Protein 3D9P (pdb70)

Radius of gyration: 22.49 Å; Cα contacts (8 Å, |Δi|>4): 322; chains: 4; bounding box: 49×44×68 Å

InterPro domains:
  IPR000504 RNA recognition motif domain [PF00076] (479-544)
  IPR000504 RNA recognition motif domain [PS50102] (477-551)
  IPR000504 RNA recognition motif domain [SM00360] (478-547)
  IPR006569 CID domain [PF04818] (6-131)
  IPR006569 CID domain [PS51391] (1-139)
  IPR006569 CID domain [SM00582] (6-136)
  IPR008942 ENTH/VHS [G3DSA:1.25.40.90] (1-138)
  IPR008942 ENTH/VHS [SSF48464] (1-141)
  IPR012677 Nucleotide-binding alpha-beta plait domain superfamily [G3DSA:3.30.70.330] (363-560)
  IPR034370 SCAF8, RNA recognition motif [cd12462] (475-553)
  IPR035979 RNA-binding domain superfamily [SSF54928] (420-549)
  IPR051485 SR-related and CTD-associated factor [PTHR23140] (10-1185)

Secondary structure (DSSP, 8-state):
-HHHHHHHHHHGGGGSPSSPPHHHHHHHHHHHHHTGGGHHHHHHHHHHHHHHS-GGGHHHHHHHHHHHHHHHHHHH-TTT-SHHHHHHTSHHHHHHHHTTS-GGGHHHHHHHHHHHHHTTSS-HHHHHHHHHHHHHH-/-HHHHHHHHHHHGGGGSPSSPBHHHHHHHHHHHHHTGGGHHHHHHHHHHHHHHS-GGGHHHHHHHHHHHHHHHHHHH-TTT-SHHHHHHHTHHHHHHHHTTS-GGGHHHHHHHHHHHHHTTSS-HHHHHHHHHHHHHHHH-/--/-B----

Structure (mmCIF, N/CA/C/O backbone):
data_3D9P
#
_entry.id   3D9P
#
_cell.length_a   57.520
_cell.length_b   57.520
_cell.length_c   106.790
_cell.angle_alpha   90.00
_cell.angle_beta   90.00
_cell.angle_gamma   90.00
#
_symmetry.space_group_name_H-M   'P 43'
#
loop_
_entity.id
_entity.type
_entity.pdbx_description
1 polymer 'RNA-binding protein 16'
2 polymer CTD-PEPTIDE
3 non-polymer 'SULFATE ION'
4 water water
#
loop_
_atom_site.group_PDB
_atom_site.id
_atom_site.type_symbol
_atom_site.label_atom_id
_atom_site.label_alt_id
_atom_site.label_comp_id
_atom_site.label_asym_id
_atom_site.label_entity_id
_atom_site.label_seq_id
_atom_site.pdbx_PDB_ins_code
_atom_site.Cartn_x
_atom_site.Cartn_y
_atom_site.Cartn_z
_atom_site.occupancy
_atom_site.B_iso_or_equiv
_atom_site.auth_seq_id
_atom_site.auth_comp_id
_atom_site.auth_asym_id
_atom_site.auth_atom_id
_atom_site.pdbx_PDB_model_num
ATOM 1 N N . GLU A 1 2 ? 56.037 7.424 -0.155 1.00 47.04 2 GLU A N 1
ATOM 2 C CA . GLU A 1 2 ? 55.278 6.921 -1.343 1.00 47.00 2 GLU A CA 1
ATOM 3 C C . GLU A 1 2 ? 54.043 6.160 -0.869 1.00 46.60 2 GLU A C 1
ATOM 4 O O . GLU A 1 2 ? 52.913 6.639 -1.010 1.00 46.58 2 GLU A O 1
ATOM 10 N N . ALA A 1 3 ? 54.267 4.977 -0.300 1.00 46.19 3 ALA A N 1
ATOM 11 C CA . ALA A 1 3 ? 53.207 4.223 0.368 1.00 45.68 3 ALA A CA 1
ATOM 12 C C . ALA A 1 3 ? 52.711 5.006 1.578 1.00 45.15 3 ALA A C 1
ATOM 13 O O . ALA A 1 3 ? 51.519 4.958 1.915 1.00 45.00 3 ALA A O 1
ATOM 15 N N . VAL A 1 4 ? 53.635 5.731 2.213 1.00 44.39 4 VAL A N 1
ATOM 16 C CA . VAL A 1 4 ? 53.311 6.563 3.365 1.00 43.75 4 VAL A CA 1
ATOM 17 C C . VAL A 1 4 ? 52.683 7.886 2.948 1.00 42.76 4 VAL A C 1
ATOM 18 O O . VAL A 1 4 ? 51.856 8.420 3.679 1.00 42.41 4 VAL A O 1
ATOM 22 N N . LYS A 1 5 ? 53.074 8.407 1.780 1.00 42.00 5 LYS A N 1
ATOM 23 C CA . LYS A 1 5 ? 52.439 9.590 1.200 1.00 40.80 5 LYS A CA 1
ATOM 24 C C . LYS A 1 5 ? 50.944 9.344 1.033 1.00 40.04 5 LYS A C 1
ATOM 25 O O . LYS A 1 5 ? 50.129 10.151 1.467 1.00 39.99 5 LYS A O 1
ATOM 31 N N . THR A 1 6 ? 50.596 8.216 0.414 1.00 39.02 6 THR A N 1
ATOM 32 C CA . THR A 1 6 ? 49.202 7.823 0.228 1.00 38.16 6 THR A CA 1
ATOM 33 C C . THR A 1 6 ? 48.473 7.609 1.563 1.00 37.36 6 THR A C 1
ATOM 34 O O . THR A 1 6 ? 47.326 8.041 1.717 1.00 37.25 6 THR A O 1
ATOM 38 N N . PHE A 1 7 ? 49.141 6.974 2.527 1.00 36.26 7 PHE A N 1
ATOM 39 C CA . PHE A 1 7 ? 48.553 6.782 3.852 1.00 35.16 7 PHE A CA 1
ATOM 40 C C . PHE A 1 7 ? 48.325 8.122 4.546 1.00 35.06 7 PHE A C 1
ATOM 41 O O . PHE A 1 7 ? 47.260 8.343 5.135 1.00 34.39 7 PHE A O 1
ATOM 49 N N . ASN A 1 8 ? 49.327 9.001 4.472 1.00 34.86 8 ASN A N 1
ATOM 50 C CA . ASN A 1 8 ? 49.228 10.332 5.057 1.00 35.02 8 ASN A CA 1
ATOM 51 C C . ASN A 1 8 ? 48.051 11.116 4.495 1.00 34.79 8 ASN A C 1
ATOM 52 O O . ASN A 1 8 ? 47.269 11.670 5.263 1.00 34.88 8 ASN A O 1
ATOM 57 N N . SER A 1 9 ? 47.920 11.141 3.165 1.00 34.79 9 SER A N 1
ATOM 58 C CA A SER A 1 9 ? 46.845 11.880 2.501 0.50 34.70 9 SER A CA 1
ATOM 59 C CA B SER A 1 9 ? 46.846 11.899 2.525 0.50 34.75 9 SER A CA 1
ATOM 60 C C . SER A 1 9 ? 45.476 11.325 2.886 1.00 34.75 9 SER A C 1
ATOM 61 O O . SER A 1 9 ? 44.544 12.076 3.166 1.00 34.26 9 SER A O 1
ATOM 66 N N . GLU A 1 10 ? 45.365 10.000 2.907 1.00 35.05 10 GLU A N 1
ATOM 67 C CA . GLU A 1 10 ? 44.117 9.350 3.296 1.00 35.88 10 GLU A CA 1
ATOM 68 C C . GLU A 1 10 ? 43.752 9.580 4.772 1.00 35.46 10 GLU A C 1
ATOM 69 O O . GLU A 1 10 ? 42.591 9.874 5.080 1.00 35.53 10 GLU A O 1
ATOM 75 N N . LEU A 1 11 ? 44.739 9.487 5.664 1.00 34.72 11 LEU A N 1
ATOM 76 C CA . LEU A 1 11 ? 44.545 9.814 7.084 1.00 34.39 11 LEU A CA 1
ATOM 77 C C . LEU A 1 11 ? 44.112 11.271 7.288 1.00 34.40 11 LEU A C 1
ATOM 78 O O . LEU A 1 11 ? 43.150 11.549 8.012 1.00 34.29 11 LEU A O 1
ATOM 83 N N . TYR A 1 12 ? 44.828 12.206 6.665 1.00 34.33 12 TYR A N 1
ATOM 84 C CA . TYR A 1 12 ? 44.495 13.621 6.821 1.00 34.48 12 TYR A CA 1
ATOM 85 C C . TYR A 1 12 ? 43.221 14.026 6.087 1.00 33.95 12 TYR A C 1
ATOM 86 O O . TYR A 1 12 ? 42.647 15.073 6.380 1.00 33.98 12 TYR A O 1
ATOM 95 N N . SER A 1 13 ? 42.764 13.180 5.165 1.00 33.46 13 SER A N 1
ATOM 96 C CA . SER A 1 13 ? 41.475 13.402 4.499 1.00 33.35 13 SER A CA 1
ATOM 97 C C . SER A 1 13 ? 40.308 13.340 5.494 1.00 33.07 13 SER A C 1
ATOM 98 O O . SER A 1 13 ? 39.203 13.770 5.168 1.00 32.35 13 SER A O 1
ATOM 101 N N . LEU A 1 14 ? 40.565 12.824 6.701 1.00 32.82 14 LEU A N 1
ATOM 102 C CA . LEU A 1 14 ? 39.548 12.790 7.757 1.00 32.88 14 LEU A CA 1
ATOM 103 C C . LEU A 1 14 ? 38.971 14.179 7.987 1.00 33.14 14 LEU A C 1
ATOM 104 O O . LEU A 1 14 ? 37.772 14.319 8.245 1.00 33.16 14 LEU A O 1
ATOM 109 N N . ASN A 1 15 ? 39.829 15.195 7.852 1.00 33.34 15 ASN A N 1
ATOM 110 C CA . ASN A 1 15 ? 39.447 16.617 7.949 1.00 33.74 15 ASN A CA 1
ATOM 111 C C . ASN A 1 15 ? 38.363 17.121 7.000 1.00 33.62 15 ASN A C 1
ATOM 112 O O . ASN A 1 15 ? 37.781 18.179 7.240 1.00 32.79 15 ASN A O 1
ATOM 117 N N . ASP A 1 16 ? 38.115 16.392 5.916 1.00 33.72 16 ASP A N 1
ATOM 118 C CA . ASP A 1 16 ? 37.046 16.752 4.992 1.00 34.20 16 ASP A CA 1
ATOM 119 C C . ASP A 1 16 ? 35.661 16.334 5.508 1.00 33.55 16 ASP A C 1
ATOM 120 O O . ASP A 1 16 ? 34.642 16.685 4.918 1.00 32.76 16 ASP A O 1
ATOM 125 N N . TYR A 1 17 ? 35.638 15.593 6.616 1.00 33.27 17 TYR A N 1
ATOM 126 C CA . TYR A 1 17 ? 34.425 14.908 7.078 1.00 33.11 17 TYR A CA 1
ATOM 127 C C . TYR A 1 17 ? 33.993 15.261 8.496 1.00 32.76 17 TYR A C 1
ATOM 128 O O . TYR A 1 17 ? 34.826 15.503 9.360 1.00 32.44 17 TYR A O 1
ATOM 137 N N . LYS A 1 18 ? 32.680 15.288 8.718 1.00 32.36 18 LYS A N 1
ATOM 138 C CA . LYS A 1 18 ? 32.137 15.433 10.063 1.00 32.20 18 LYS A CA 1
ATOM 139 C C . LYS A 1 18 ? 31.931 14.037 10.641 1.00 31.86 18 LYS A C 1
ATOM 140 O O . LYS A 1 18 ? 31.230 13.223 10.049 1.00 30.97 18 LYS A O 1
ATOM 146 N N . PRO A 1 19 ? 32.554 13.747 11.803 1.00 32.05 19 PRO A N 1
ATOM 147 C CA . PRO A 1 19 ? 32.384 12.410 12.380 1.00 32.23 19 PRO A CA 1
ATOM 148 C C . PRO A 1 19 ? 30.917 12.156 12.799 1.00 32.50 19 PRO A C 1
ATOM 149 O O . PRO A 1 19 ? 30.186 13.109 13.034 1.00 31.35 19 PRO A O 1
ATOM 153 N N . PRO A 1 20 ? 30.498 10.879 12.903 1.00 32.77 20 PRO A N 1
ATOM 154 C CA . PRO A 1 20 ? 31.288 9.653 12.782 1.00 33.07 20 PRO A CA 1
ATOM 155 C C . PRO A 1 20 ? 31.750 9.327 11.359 1.00 33.08 20 PRO A C 1
ATOM 156 O O . PRO A 1 20 ? 31.017 9.536 10.385 1.00 32.99 20 PRO A O 1
ATOM 160 N N . ILE A 1 21 ? 32.965 8.796 11.274 1.00 33.40 21 ILE A N 1
ATOM 161 C CA . ILE A 1 21 ? 33.610 8.478 10.008 1.00 33.24 21 ILE A CA 1
ATOM 162 C C . ILE A 1 21 ? 33.031 7.215 9.381 1.00 33.37 21 ILE A C 1
ATOM 163 O O . ILE A 1 21 ? 32.709 6.249 10.067 1.00 33.21 21 ILE A O 1
ATOM 168 N N . SER A 1 22 ? 32.877 7.273 8.062 1.00 33.66 22 SER A N 1
ATOM 169 C CA . SER A 1 22 ? 32.454 6.160 7.228 1.00 33.76 22 SER A CA 1
ATOM 170 C C . SER A 1 22 ? 33.309 4.904 7.436 1.00 33.74 22 SER A C 1
ATOM 171 O O . SER A 1 22 ? 34.521 4.981 7.590 1.00 32.99 22 SER A O 1
ATOM 174 N N . LYS A 1 23 ? 32.649 3.752 7.426 1.00 34.15 23 LYS A N 1
ATOM 175 C CA . LYS A 1 23 ? 33.327 2.463 7.487 1.00 34.43 23 LYS A CA 1
ATOM 176 C C . LYS A 1 23 ? 34.275 2.315 6.285 1.00 33.77 23 LYS A C 1
ATOM 177 O O . LYS A 1 23 ? 35.411 1.893 6.436 1.00 33.38 23 LYS A O 1
ATOM 183 N N . ALA A 1 24 ? 33.804 2.684 5.095 1.00 32.99 24 ALA A N 1
ATOM 184 C CA . ALA A 1 24 ? 34.633 2.596 3.890 1.00 32.63 24 ALA A CA 1
ATOM 185 C C . ALA A 1 24 ? 35.895 3.456 3.975 1.00 32.20 24 ALA A C 1
ATOM 186 O O . ALA A 1 24 ? 36.965 3.027 3.537 1.00 31.93 24 ALA A O 1
ATOM 188 N N . LYS A 1 25 ? 35.775 4.655 4.548 1.00 31.51 25 LYS A N 1
ATOM 189 C CA . LYS A 1 25 ? 36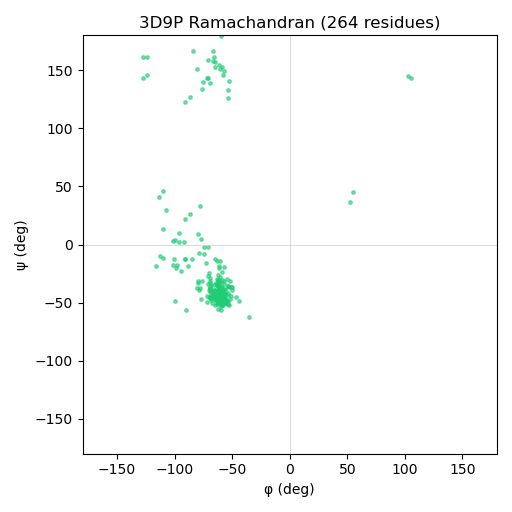.932 5.534 4.724 1.00 31.53 25 LYS A CA 1
ATOM 190 C C . LYS A 1 25 ? 37.930 4.932 5.724 1.00 31.94 25 LYS A C 1
ATOM 191 O O . LYS A 1 25 ? 39.146 4.964 5.494 1.00 31.43 25 LYS A O 1
ATOM 197 N N . MET A 1 26 ? 37.417 4.409 6.839 1.00 32.15 26 MET A N 1
ATOM 198 C CA . MET A 1 26 ? 38.262 3.709 7.808 1.00 32.83 26 MET A CA 1
ATOM 199 C C . MET A 1 26 ? 38.954 2.484 7.191 1.00 33.04 26 MET A C 1
ATOM 200 O O . MET A 1 26 ? 40.115 2.208 7.495 1.00 33.54 26 MET A O 1
ATOM 205 N N . THR A 1 27 ? 38.235 1.749 6.343 1.00 32.81 27 THR A N 1
ATOM 206 C CA . THR A 1 27 ? 38.805 0.605 5.601 1.00 33.20 27 THR A CA 1
ATOM 207 C C . THR A 1 27 ? 39.936 1.057 4.659 1.00 33.15 27 THR A C 1
ATOM 208 O O . THR A 1 27 ? 41.023 0.467 4.656 1.00 32.76 27 THR A O 1
ATOM 212 N N . GLN A 1 28 ? 39.678 2.111 3.880 1.00 33.40 28 GLN A N 1
ATOM 213 C CA . GLN A 1 28 ? 40.693 2.712 3.000 1.00 34.01 28 GLN A CA 1
ATOM 214 C C . GLN A 1 28 ? 41.991 3.056 3.756 1.00 33.59 28 GLN A C 1
ATOM 215 O O . GLN A 1 28 ? 43.090 2.675 3.334 1.00 33.51 28 GLN A O 1
ATOM 221 N N . ILE A 1 29 ? 41.856 3.784 4.863 1.00 33.08 29 ILE A N 1
ATOM 222 C CA . ILE A 1 29 ? 43.002 4.161 5.697 1.00 32.64 29 ILE A CA 1
ATOM 223 C C . ILE A 1 29 ? 43.750 2.918 6.204 1.00 32.29 29 ILE A C 1
ATOM 224 O O . ILE A 1 29 ? 44.966 2.842 6.114 1.00 32.00 29 ILE A O 1
ATOM 229 N N . THR A 1 30 ? 43.007 1.957 6.742 1.00 31.93 30 THR A N 1
ATOM 230 C CA . THR A 1 30 ? 43.582 0.703 7.247 1.00 32.44 30 THR A CA 1
ATOM 231 C C . THR A 1 30 ? 44.365 -0.061 6.173 1.00 31.93 30 THR A C 1
ATOM 232 O O . THR A 1 30 ? 45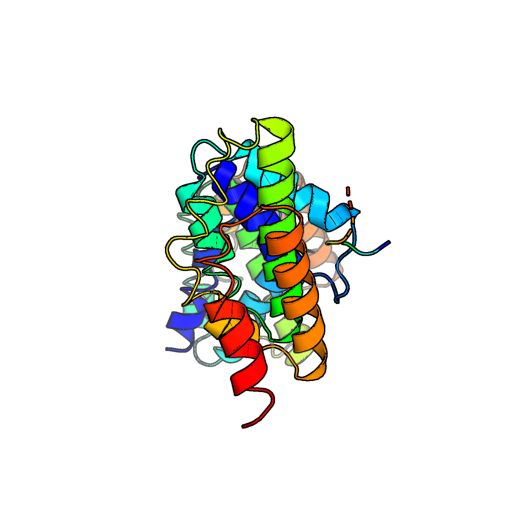.501 -0.474 6.407 1.00 31.17 30 THR A O 1
ATOM 236 N N . LYS A 1 31 ? 43.760 -0.228 4.998 1.00 32.38 31 LYS A N 1
ATOM 237 C CA . LYS A 1 31 ? 44.411 -0.960 3.909 1.00 32.67 31 LYS A CA 1
ATOM 238 C C . LYS A 1 31 ? 45.696 -0.274 3.444 1.00 32.55 31 LYS A C 1
ATOM 239 O O . LYS A 1 31 ? 46.671 -0.954 3.117 1.00 32.67 31 LYS A O 1
ATOM 245 N N . ALA A 1 32 ? 45.708 1.061 3.452 1.00 31.78 32 ALA A N 1
ATOM 246 C CA . ALA A 1 32 ? 46.923 1.828 3.136 1.00 31.77 32 ALA A CA 1
ATOM 247 C C . ALA A 1 32 ? 48.002 1.691 4.220 1.00 31.84 32 ALA A C 1
ATOM 248 O O . ALA A 1 32 ? 49.185 1.717 3.923 1.00 31.33 32 ALA A O 1
ATOM 250 N N . ALA A 1 33 ? 47.598 1.557 5.478 1.00 31.55 33 ALA A N 1
ATOM 251 C CA . ALA A 1 33 ? 48.580 1.338 6.539 1.00 31.90 33 ALA A CA 1
ATOM 252 C C . ALA A 1 33 ? 49.220 -0.051 6.389 1.00 32.15 33 ALA A C 1
ATOM 253 O O . ALA A 1 33 ? 50.441 -0.206 6.470 1.00 31.64 33 ALA A O 1
ATOM 255 N N . ILE A 1 34 ? 48.375 -1.049 6.153 1.00 32.27 34 ILE A N 1
ATOM 256 C CA . ILE A 1 34 ? 48.822 -2.431 6.021 1.00 32.76 34 ILE A CA 1
ATOM 257 C C . ILE A 1 34 ? 49.621 -2.684 4.757 1.00 33.15 34 ILE A C 1
ATOM 258 O O . ILE A 1 34 ? 50.597 -3.420 4.798 1.00 33.98 34 ILE A O 1
ATOM 263 N N . LYS A 1 35 ? 49.227 -2.057 3.649 1.00 33.55 35 LYS A N 1
ATOM 264 C CA . LYS A 1 35 ? 50.035 -2.059 2.426 1.00 33.97 35 LYS A CA 1
ATOM 265 C C . LYS A 1 35 ? 51.447 -1.504 2.689 1.00 33.73 35 LYS A C 1
ATOM 266 O O . LYS A 1 35 ? 52.425 -2.006 2.134 1.00 33.36 35 LYS A O 1
ATOM 272 N N . ALA A 1 36 ? 51.523 -0.472 3.533 1.00 33.49 36 ALA A N 1
ATOM 273 C CA . ALA A 1 36 ? 52.777 0.188 3.944 1.00 33.75 36 ALA A CA 1
ATOM 274 C C . ALA A 1 36 ? 53.487 -0.462 5.160 1.00 34.02 36 ALA A C 1
ATOM 275 O O . ALA A 1 36 ? 54.232 0.208 5.890 1.00 33.67 36 ALA A O 1
ATOM 277 N N . ILE A 1 37 ? 53.267 -1.756 5.373 1.00 34.04 37 ILE A N 1
ATOM 278 C CA . ILE A 1 37 ? 53.830 -2.449 6.538 1.00 34.31 37 ILE A CA 1
ATOM 279 C C . ILE A 1 37 ? 55.373 -2.395 6.632 1.00 33.93 37 ILE A C 1
ATOM 280 O O . ILE A 1 37 ? 55.933 -2.518 7.716 1.00 33.40 37 ILE A O 1
ATOM 285 N N . LYS A 1 38 ? 56.036 -2.186 5.498 1.00 34.02 38 LYS A N 1
ATOM 286 C CA . LYS A 1 38 ? 57.482 -1.974 5.454 1.00 34.19 38 LYS A CA 1
ATOM 287 C C . LYS A 1 38 ? 57.873 -0.708 6.225 1.00 33.71 38 LYS A C 1
ATOM 288 O O . LYS A 1 38 ? 58.941 -0.637 6.836 1.00 33.73 38 LYS A O 1
ATOM 294 N N . PHE A 1 39 ? 57.000 0.288 6.185 1.00 33.26 39 PHE A N 1
ATOM 295 C CA . PHE A 1 39 ? 57.249 1.554 6.853 1.00 33.10 39 PHE A CA 1
ATOM 296 C C . PHE A 1 39 ? 56.310 1.716 8.053 1.00 32.67 39 PHE A C 1
ATOM 297 O O . PHE A 1 39 ? 55.702 2.780 8.232 1.00 32.29 39 PHE A O 1
ATOM 305 N N . TYR A 1 40 ? 56.178 0.666 8.862 1.00 31.86 40 TYR A N 1
ATOM 306 C CA . TYR A 1 40 ? 55.211 0.680 9.975 1.00 32.39 40 TYR A CA 1
ATOM 307 C C . TYR A 1 40 ? 55.520 1.747 11.021 1.00 32.38 40 TYR A C 1
ATOM 308 O O . TYR A 1 40 ? 54.606 2.331 11.594 1.00 32.75 40 TYR A O 1
ATOM 317 N N . LYS A 1 41 ? 56.809 1.993 11.259 1.00 33.02 41 LYS A N 1
ATOM 318 C CA . LYS A 1 41 ? 57.254 3.038 12.182 1.00 33.01 41 LYS A CA 1
ATOM 319 C C . LYS A 1 41 ? 56.757 4.417 11.723 1.00 33.69 41 LYS A C 1
ATOM 320 O O . LYS A 1 41 ? 56.292 5.222 12.542 1.00 33.81 41 LYS A O 1
ATOM 326 N N . HIS A 1 42 ? 56.829 4.665 10.412 1.00 33.40 42 HIS A N 1
ATOM 327 C CA . HIS A 1 42 ? 56.320 5.906 9.821 1.00 33.54 42 HIS A CA 1
ATOM 328 C C . HIS A 1 42 ? 54.796 6.010 9.920 1.00 32.90 42 HIS A C 1
ATOM 329 O O . HIS A 1 42 ? 54.262 7.080 10.227 1.00 32.42 42 HIS A O 1
ATOM 336 N N . VAL A 1 43 ? 54.112 4.896 9.652 1.00 32.57 43 VAL A N 1
ATOM 337 C CA . VAL A 1 43 ? 52.654 4.806 9.784 1.00 32.41 43 VAL A CA 1
ATOM 338 C C . VAL A 1 43 ? 52.233 5.152 11.216 1.00 32.35 43 VAL A C 1
ATOM 339 O O . VAL A 1 43 ? 51.361 5.998 11.414 1.00 31.86 43 VAL A O 1
ATOM 343 N N . VAL A 1 44 ? 52.870 4.513 12.207 1.00 32.53 44 VAL A N 1
ATOM 344 C CA . VAL A 1 44 ? 52.567 4.798 13.610 1.00 32.28 44 VAL A CA 1
ATOM 345 C C . VAL A 1 44 ? 52.804 6.276 13.942 1.00 32.60 44 VAL A C 1
ATOM 346 O O . VAL A 1 44 ? 51.941 6.920 14.537 1.00 31.86 44 VAL A O 1
ATOM 350 N N . GLN A 1 45 ? 53.953 6.805 13.518 1.00 33.27 45 GLN A N 1
ATOM 351 C CA . GLN A 1 45 ? 54.342 8.200 13.769 1.00 34.63 45 GLN A CA 1
ATOM 352 C C . GLN A 1 45 ? 53.332 9.214 13.211 1.00 34.26 45 GLN A C 1
ATOM 353 O O . GLN A 1 45 ? 52.995 10.193 13.882 1.00 34.61 45 GLN A O 1
ATOM 359 N N . SER A 1 46 ? 52.850 8.957 11.994 1.00 34.10 46 SER A N 1
ATOM 360 C CA A SER A 1 46 ? 51.848 9.796 11.339 0.50 33.85 46 SER A CA 1
ATOM 361 C CA B SER A 1 46 ? 51.851 9.808 11.350 0.50 33.75 46 SER A CA 1
ATOM 362 C C . SER A 1 46 ? 50.503 9.802 12.083 1.00 33.75 46 SER A C 1
ATOM 363 O O . SER A 1 46 ? 49.855 10.842 12.204 1.00 33.50 46 SER A O 1
ATOM 368 N N . VAL A 1 47 ? 50.083 8.635 12.567 1.00 33.47 47 VAL A N 1
ATOM 369 C CA . VAL A 1 47 ? 48.827 8.518 13.321 1.00 33.59 47 VAL A CA 1
ATOM 370 C C . VAL A 1 47 ? 48.938 9.286 14.637 1.00 33.59 47 VAL A C 1
ATOM 371 O O . VAL A 1 47 ? 48.028 10.010 15.009 1.00 33.50 47 VAL A O 1
ATOM 375 N N . GLU A 1 48 ? 50.061 9.106 15.334 1.00 33.55 48 GLU A N 1
ATOM 376 C CA . GLU A 1 48 ? 50.313 9.791 16.596 1.00 33.68 48 GLU A CA 1
ATOM 377 C C . GLU A 1 48 ? 50.365 11.314 16.422 1.00 33.38 48 GLU A C 1
ATOM 378 O O . GLU A 1 48 ? 49.839 12.049 17.244 1.00 32.50 48 GLU A O 1
ATOM 384 N N . LYS A 1 49 ? 50.977 11.781 15.335 1.00 33.66 49 LYS A N 1
ATOM 385 C CA . LYS A 1 49 ? 51.033 13.209 15.080 1.00 33.92 49 LYS A CA 1
ATOM 386 C C . LYS A 1 49 ? 49.661 13.778 14.734 1.00 33.52 49 LYS A C 1
ATOM 387 O O . LYS A 1 49 ? 49.332 14.889 15.150 1.00 33.33 49 LYS A O 1
ATOM 393 N N . PHE A 1 50 ? 48.855 13.003 14.007 1.00 33.24 50 PHE A N 1
ATOM 394 C CA . PHE A 1 50 ? 47.491 13.424 13.696 1.00 33.18 50 PHE A CA 1
ATOM 395 C C . PHE A 1 50 ? 46.677 13.586 14.986 1.00 32.84 50 PHE A C 1
ATOM 396 O O . PHE A 1 50 ? 46.019 14.608 15.185 1.00 32.31 50 PHE A O 1
ATOM 404 N N . ILE A 1 51 ? 46.751 12.588 15.867 1.00 32.45 51 ILE A N 1
ATOM 405 C CA . ILE A 1 51 ? 46.048 12.636 17.155 1.00 31.95 51 ILE A CA 1
ATOM 406 C C . ILE A 1 51 ? 46.524 13.796 18.025 1.00 32.30 51 ILE A C 1
ATOM 407 O O . ILE A 1 51 ? 45.714 14.440 18.704 1.00 32.69 51 ILE A O 1
ATOM 412 N N . GLN A 1 52 ? 47.828 14.076 17.989 1.00 32.04 52 GLN A N 1
ATOM 413 C CA A GLN A 1 52 ? 48.416 15.178 18.752 0.50 32.16 52 GLN A CA 1
ATOM 414 C CA B GLN A 1 52 ? 48.384 15.172 18.772 0.50 32.40 52 GLN A CA 1
ATOM 415 C C . GLN A 1 52 ? 47.878 16.542 18.286 1.00 32.44 52 GLN A C 1
ATOM 416 O O . GLN A 1 52 ? 47.509 17.388 19.100 1.00 32.22 52 GLN A O 1
ATOM 427 N N . LYS A 1 53 ? 47.829 16.744 16.968 1.00 32.60 53 LYS A N 1
ATOM 428 C CA . LYS A 1 53 ? 47.520 18.062 16.384 1.00 33.21 53 LYS A CA 1
ATOM 429 C C . LYS A 1 53 ? 46.082 18.312 15.877 1.00 33.56 53 LYS A C 1
ATOM 430 O O . LYS A 1 53 ? 45.726 19.458 15.584 1.00 33.54 53 LYS A O 1
ATOM 436 N N . CYS A 1 54 ? 45.270 17.265 15.750 1.00 33.68 54 CYS A N 1
ATOM 437 C CA . CYS A 1 54 ? 43.920 17.402 15.173 1.00 34.24 54 CYS A CA 1
ATOM 438 C C . CYS A 1 54 ? 42.965 18.150 16.102 1.00 34.57 54 CYS A C 1
ATOM 439 O O . CYS A 1 54 ? 43.203 18.219 17.310 1.00 34.82 54 CYS A O 1
ATOM 442 N N . LYS A 1 55 ? 41.896 18.711 15.527 1.00 34.71 55 LYS A N 1
ATOM 443 C CA . LYS A 1 55 ? 40.804 19.317 16.307 1.00 35.17 55 LYS A CA 1
ATOM 444 C C . LYS A 1 55 ? 40.137 18.256 17.195 1.00 34.83 55 LYS A C 1
ATOM 445 O O . LYS A 1 55 ? 40.204 17.074 16.877 1.00 35.19 55 LYS A O 1
ATOM 451 N N . PRO A 1 56 ? 39.517 18.667 18.319 1.00 34.83 56 PRO A N 1
ATOM 452 C CA . PRO A 1 56 ? 38.905 17.716 19.260 1.00 34.86 56 PRO A CA 1
ATOM 453 C C . PRO A 1 56 ? 37.953 16.678 18.654 1.00 34.83 56 PRO A C 1
ATOM 454 O O . PRO A 1 56 ? 37.944 15.528 19.108 1.00 35.10 56 PRO A O 1
ATOM 458 N N . GLU A 1 57 ? 37.171 17.061 17.643 1.00 34.43 57 GLU A N 1
ATOM 459 C CA . GLU A 1 57 ? 36.229 16.133 17.006 1.00 34.52 57 GLU A CA 1
ATOM 460 C C . GLU A 1 57 ? 36.875 14.903 16.329 1.00 33.62 57 GLU A C 1
ATOM 461 O O . GLU A 1 57 ? 36.193 13.911 16.069 1.00 33.41 57 GLU A O 1
ATOM 467 N N . TYR A 1 58 ? 38.173 14.975 16.039 1.00 32.98 58 TYR A N 1
ATOM 468 C CA . TYR A 1 58 ? 38.853 13.883 15.335 1.00 32.51 58 TYR A CA 1
ATOM 469 C C . TYR A 1 58 ? 39.677 12.987 16.255 1.00 32.25 58 TYR A C 1
ATOM 470 O O . TYR A 1 58 ? 40.362 12.082 15.782 1.00 31.88 58 TYR A O 1
ATOM 479 N N . LYS A 1 59 ? 39.628 13.255 17.561 1.00 32.27 59 LYS A N 1
ATOM 480 C CA . LYS A 1 59 ? 40.345 12.432 18.540 1.00 32.00 59 LYS A CA 1
ATOM 481 C C . LYS A 1 59 ? 39.847 11.002 18.463 1.00 31.99 59 LYS A C 1
ATOM 482 O O . LYS A 1 59 ? 40.635 10.095 18.223 1.00 32.09 59 LYS A O 1
ATOM 488 N N . VAL A 1 60 ? 38.537 10.804 18.630 1.00 32.59 60 VAL A N 1
ATOM 489 C CA . VAL A 1 60 ? 37.952 9.459 18.526 1.00 32.97 60 VAL A CA 1
ATOM 490 C C . VAL A 1 60 ? 38.181 8.764 17.151 1.00 32.57 60 VAL A C 1
ATOM 491 O O . VAL A 1 60 ? 38.597 7.608 17.133 1.00 32.92 60 VAL A O 1
ATOM 495 N N . PRO A 1 61 ? 37.905 9.453 16.012 1.00 32.14 61 PRO A N 1
ATOM 496 C CA . PRO A 1 61 ? 38.370 8.990 14.692 1.00 31.82 61 PRO A CA 1
ATOM 497 C C . PRO A 1 61 ? 39.830 8.511 14.652 1.00 31.78 61 PRO A C 1
ATOM 498 O O . PRO A 1 61 ? 40.110 7.419 14.139 1.00 30.93 61 PRO A O 1
ATOM 502 N N . GLY A 1 62 ? 40.744 9.313 15.201 1.00 31.35 62 GLY A N 1
ATOM 503 C CA . GLY A 1 62 ? 42.149 8.905 15.320 1.00 31.83 62 GLY A CA 1
ATOM 504 C C . GLY A 1 62 ? 42.334 7.599 16.081 1.00 31.92 62 GLY A C 1
ATOM 505 O O . GLY A 1 62 ? 43.131 6.752 15.678 1.00 31.43 62 GLY A O 1
ATOM 506 N N . LEU A 1 63 ? 41.603 7.440 17.186 1.00 32.31 63 LEU A N 1
ATOM 507 C CA . LEU A 1 63 ? 41.648 6.202 17.953 1.00 32.68 63 LEU A CA 1
ATOM 508 C C . LEU A 1 63 ? 41.088 5.009 17.160 1.00 32.90 63 LEU A C 1
ATOM 509 O O . LEU A 1 63 ? 41.631 3.902 17.222 1.00 32.96 63 LEU A O 1
ATOM 514 N N . TYR A 1 64 ? 39.991 5.236 16.448 1.00 32.64 64 TYR A N 1
ATOM 515 C CA . TYR A 1 64 ? 39.428 4.212 15.589 1.00 33.40 64 TYR A CA 1
ATOM 516 C C . TYR A 1 64 ? 40.395 3.803 14.501 1.00 32.95 64 TYR A C 1
ATOM 517 O O . TYR A 1 64 ? 40.359 2.665 14.064 1.00 33.36 64 TYR A O 1
ATOM 526 N N . VAL A 1 65 ? 41.252 4.724 14.061 1.00 32.59 65 VAL A N 1
ATOM 527 C CA . VAL A 1 65 ? 42.297 4.358 13.095 1.00 32.12 65 VAL A CA 1
ATOM 528 C C . VAL A 1 65 ? 43.282 3.358 13.723 1.00 31.92 65 VAL A C 1
ATOM 529 O O . VAL A 1 65 ? 43.625 2.356 13.097 1.00 31.36 65 VAL A O 1
ATOM 533 N N . ILE A 1 66 ? 43.726 3.628 14.950 1.00 31.62 66 ILE A N 1
ATOM 534 C CA . ILE A 1 66 ? 44.645 2.715 15.661 1.00 31.84 66 ILE A CA 1
ATOM 535 C C . ILE A 1 66 ? 43.968 1.356 15.825 1.00 32.76 66 ILE A C 1
ATOM 536 O O . ILE A 1 66 ? 44.547 0.313 15.490 1.00 32.56 66 ILE A O 1
ATOM 541 N N . ASP A 1 67 ? 42.744 1.389 16.349 1.00 32.91 67 ASP A N 1
ATOM 542 C CA . ASP A 1 67 ? 41.938 0.184 16.535 1.00 33.81 67 ASP A CA 1
ATOM 543 C C . ASP A 1 67 ? 41.789 -0.615 15.247 1.00 33.98 67 ASP A C 1
ATOM 544 O O . ASP A 1 67 ? 42.021 -1.834 15.250 1.00 33.57 67 ASP A O 1
ATOM 549 N N . SER A 1 68 ? 41.377 0.050 14.163 1.00 33.79 68 SER A N 1
ATOM 550 C CA A SER A 1 68 ? 41.175 -0.650 12.903 0.50 33.56 68 SER A CA 1
ATOM 551 C CA B SER A 1 68 ? 41.187 -0.623 12.873 0.50 34.05 68 SER A CA 1
ATOM 552 C C . SER A 1 68 ? 42.465 -1.291 12.393 1.00 34.02 68 SER A C 1
ATOM 553 O O . SER A 1 68 ? 42.438 -2.417 11.886 1.00 33.97 68 SER A O 1
ATOM 558 N N . ILE A 1 69 ? 43.579 -0.571 12.536 1.00 34.06 69 ILE A N 1
ATOM 559 C CA . ILE A 1 69 ? 44.874 -1.021 12.046 1.00 34.56 69 ILE A CA 1
ATOM 560 C C . ILE A 1 69 ? 45.356 -2.231 12.839 1.00 35.06 69 ILE A C 1
ATOM 561 O O . ILE A 1 69 ? 45.728 -3.248 12.254 1.00 34.03 69 ILE A O 1
ATOM 566 N N . VAL A 1 70 ? 45.329 -2.129 14.170 1.00 35.98 70 VAL A N 1
ATOM 567 C CA . VAL A 1 70 ? 45.815 -3.228 14.991 1.00 36.76 70 VAL A CA 1
ATOM 568 C C . VAL A 1 70 ? 44.963 -4.499 14.835 1.00 37.08 70 VAL A C 1
ATOM 569 O O . VAL A 1 70 ? 45.512 -5.592 14.786 1.00 37.46 70 VAL A O 1
ATOM 573 N N . ARG A 1 71 ? 43.638 -4.359 14.736 1.00 37.61 71 ARG A N 1
ATOM 574 C CA . ARG A 1 71 ? 42.760 -5.530 14.563 1.00 37.77 71 ARG A CA 1
ATOM 575 C C . ARG A 1 71 ? 42.971 -6.225 13.219 1.00 36.57 71 ARG A C 1
ATOM 576 O O . ARG A 1 71 ? 42.990 -7.462 13.140 1.00 36.24 71 ARG A O 1
ATOM 584 N N . GLN A 1 72 ? 43.082 -5.427 12.155 1.00 35.15 72 GLN A N 1
ATOM 585 C CA . GLN A 1 72 ? 43.320 -5.966 10.832 1.00 33.55 72 GLN A CA 1
ATOM 586 C C . GLN A 1 72 ? 44.691 -6.647 10.791 1.00 32.77 72 GLN A C 1
ATOM 587 O O . GLN A 1 72 ? 44.826 -7.753 10.271 1.00 31.69 72 GLN A O 1
ATOM 593 N N . SER A 1 73 ? 45.691 -5.998 11.386 1.00 32.23 73 SER A N 1
ATOM 594 C CA . SER A 1 73 ? 47.054 -6.533 11.393 1.00 32.32 73 SER A CA 1
ATOM 595 C C . SER A 1 73 ? 47.178 -7.852 12.164 1.00 32.10 73 SER A C 1
ATOM 596 O O . SER A 1 73 ? 47.846 -8.785 11.703 1.00 32.16 73 SER A O 1
ATOM 599 N N . ARG A 1 74 ? 46.535 -7.932 13.330 1.00 31.97 74 ARG A N 1
ATOM 600 C CA . ARG A 1 74 ? 46.518 -9.187 14.115 1.00 32.23 74 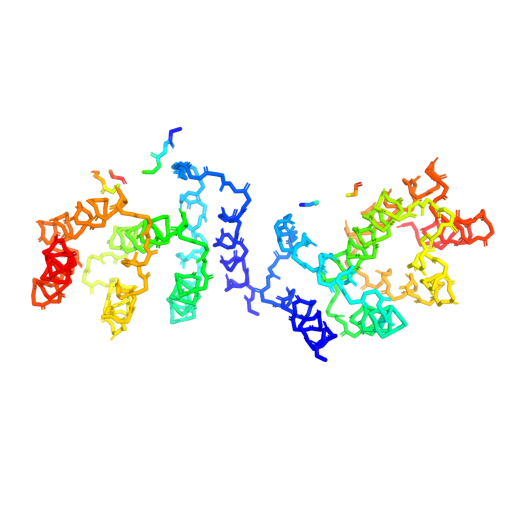ARG A CA 1
ATOM 601 C C . ARG A 1 74 ? 45.725 -10.280 13.386 1.00 31.40 74 ARG A C 1
ATOM 602 O O . ARG A 1 74 ? 46.139 -11.433 13.351 1.00 30.94 74 ARG A O 1
ATOM 610 N N . HIS A 1 75 ? 44.602 -9.906 12.776 1.00 30.92 75 HIS A N 1
ATOM 611 C CA . HIS A 1 75 ? 43.849 -10.862 11.963 1.00 31.02 75 HIS A CA 1
ATOM 612 C C . HIS A 1 75 ? 44.679 -11.391 10.782 1.00 30.08 75 HIS A C 1
ATOM 613 O O . HIS A 1 75 ? 44.713 -12.587 10.542 1.00 30.48 75 HIS A O 1
ATOM 620 N N . GLN A 1 76 ? 45.349 -10.484 10.068 1.00 29.65 76 GLN A N 1
ATOM 621 C CA . GLN A 1 76 ? 46.024 -10.782 8.793 1.00 29.34 76 GLN A CA 1
ATOM 622 C C . GLN A 1 76 ? 47.398 -11.449 8.937 1.00 29.05 76 GLN A C 1
ATOM 623 O O . GLN A 1 76 ? 47.752 -12.310 8.137 1.00 29.27 76 GLN A O 1
ATOM 629 N N . PHE A 1 77 ? 48.159 -11.041 9.951 1.00 28.82 77 PHE A N 1
ATOM 630 C CA . PHE A 1 77 ? 49.542 -11.484 10.132 1.00 28.74 77 PHE A CA 1
ATOM 631 C C . PHE A 1 77 ? 49.745 -12.370 11.367 1.00 29.11 77 PHE A C 1
ATOM 632 O O . PHE A 1 77 ? 50.812 -12.957 11.544 1.00 28.10 77 PHE A O 1
ATOM 640 N N . GLY A 1 78 ? 48.724 -12.462 12.217 1.00 29.86 78 GLY A N 1
ATOM 641 C CA . GLY A 1 78 ? 48.826 -13.247 13.443 1.00 31.75 78 GLY A CA 1
ATOM 642 C C . GLY A 1 78 ? 49.036 -12.332 14.630 1.00 32.79 78 GLY A C 1
ATOM 643 O O . GLY A 1 78 ? 49.698 -11.296 14.518 1.00 32.82 78 GLY A O 1
ATOM 644 N N . GLN A 1 79 ? 48.462 -12.709 15.768 1.00 33.83 79 GLN A N 1
ATOM 645 C CA . GLN A 1 79 ? 48.444 -11.843 16.950 1.00 35.43 79 GLN A CA 1
ATOM 646 C C . GLN A 1 79 ? 49.859 -11.544 17.450 1.00 35.16 79 GLN A C 1
ATOM 647 O O . GLN A 1 79 ? 50.163 -10.416 17.842 1.00 34.88 79 GLN A O 1
ATOM 653 N N . GLU A 1 80 ? 50.713 -12.566 17.404 1.00 35.24 80 GLU A N 1
ATOM 654 C CA . GLU A 1 80 ? 52.092 -12.485 17.888 1.00 35.63 80 GLU A CA 1
ATOM 655 C C . GLU A 1 80 ? 53.091 -11.929 16.868 1.00 35.08 80 GLU A C 1
ATOM 656 O O . GLU A 1 80 ? 54.226 -11.587 17.219 1.00 34.90 80 GLU A O 1
ATOM 662 N N . LYS A 1 81 ? 52.661 -11.838 15.611 1.00 34.51 81 LYS A N 1
ATOM 663 C CA . LYS A 1 81 ? 53.515 -11.354 14.528 1.00 33.50 81 LYS A CA 1
ATOM 664 C C . LYS A 1 81 ? 53.210 -9.925 14.174 1.00 33.12 81 LYS A C 1
ATOM 665 O O . LYS A 1 81 ? 54.014 -9.259 13.525 1.00 32.35 81 LYS A O 1
ATOM 671 N N . ASP A 1 82 ? 52.036 -9.457 14.592 1.00 33.05 82 ASP A N 1
ATOM 672 C CA . ASP A 1 82 ? 51.640 -8.077 14.355 1.00 33.45 82 ASP A CA 1
ATOM 673 C C . ASP A 1 82 ? 52.731 -7.134 14.873 1.00 33.04 82 ASP A C 1
ATOM 674 O O . ASP A 1 82 ? 53.255 -7.314 15.984 1.00 32.49 82 ASP A O 1
ATOM 679 N N . VAL A 1 83 ? 53.080 -6.168 14.029 1.00 32.56 83 VAL A N 1
ATOM 680 C CA . VAL A 1 83 ? 54.078 -5.146 14.335 1.00 32.30 83 VAL A CA 1
ATOM 681 C C . VAL A 1 83 ? 53.440 -3.858 14.883 1.00 32.14 83 VAL A C 1
ATOM 682 O O . VAL A 1 83 ? 54.086 -3.070 15.588 1.00 31.39 83 VAL A O 1
ATOM 686 N N . PHE A 1 84 ? 52.165 -3.658 14.566 1.00 31.64 84 PHE A N 1
ATOM 687 C CA . PHE A 1 84 ? 51.507 -2.401 14.866 1.00 32.09 84 PHE A CA 1
ATOM 688 C C . PHE A 1 84 ? 51.204 -2.138 16.347 1.00 32.05 84 PHE A C 1
ATOM 689 O O . PHE A 1 84 ? 51.552 -1.082 16.840 1.00 32.98 84 PHE A O 1
ATOM 697 N N . ALA A 1 85 ? 50.604 -3.092 17.055 1.00 32.01 85 ALA A N 1
ATOM 698 C CA . ALA A 1 85 ? 50.316 -2.910 18.492 1.00 32.21 85 ALA A CA 1
ATOM 699 C C . ALA A 1 85 ? 51.578 -2.651 19.322 1.00 32.15 85 ALA A C 1
ATOM 700 O O . ALA A 1 85 ? 51.612 -1.672 20.092 1.00 32.63 85 ALA A O 1
ATOM 702 N N . PRO A 1 86 ? 52.617 -3.519 19.185 1.00 31.62 86 PRO A N 1
ATOM 703 C CA . PRO A 1 86 ? 53.862 -3.266 19.903 1.00 31.36 86 PRO A CA 1
ATOM 704 C C . PRO A 1 86 ? 54.472 -1.897 19.617 1.00 31.12 86 PRO A C 1
ATOM 705 O O . PRO A 1 86 ? 54.972 -1.247 20.536 1.00 30.27 86 PRO A O 1
ATOM 709 N N . ARG A 1 87 ? 54.414 -1.451 18.366 1.00 31.11 87 ARG A N 1
ATOM 710 C CA . ARG A 1 87 ? 54.915 -0.136 18.039 1.00 30.94 87 ARG A CA 1
ATOM 711 C C . ARG A 1 87 ? 54.054 0.994 18.634 1.00 31.14 87 ARG A C 1
ATOM 712 O O . ARG A 1 87 ? 54.606 1.942 19.188 1.00 30.97 87 ARG A O 1
ATOM 720 N N . PHE A 1 88 ? 52.729 0.904 18.504 1.00 31.01 88 PHE A N 1
ATOM 721 C CA . PHE A 1 88 ? 51.828 1.858 19.183 1.00 31.89 88 PHE A CA 1
ATOM 722 C C . PHE A 1 88 ? 52.004 1.916 20.711 1.00 32.23 88 PHE A C 1
ATOM 723 O O . PHE A 1 88 ? 51.786 2.970 21.304 1.00 32.58 88 PHE A O 1
ATOM 731 N N . SER A 1 89 ? 52.381 0.789 21.330 1.00 32.64 89 SER A N 1
ATOM 732 C CA A SER A 1 89 ? 52.550 0.741 22.787 0.50 32.69 89 SER A CA 1
ATOM 733 C CA B SER A 1 89 ? 52.595 0.698 22.783 0.50 33.19 89 SER A CA 1
ATOM 734 C C . SER A 1 89 ? 53.671 1.644 23.313 1.00 33.19 89 SER A C 1
ATOM 735 O O . SER A 1 89 ? 53.627 2.063 24.465 1.00 33.93 89 SER A O 1
ATOM 740 N N . ASN A 1 90 ? 54.660 1.957 22.477 1.00 33.59 90 ASN A N 1
ATOM 741 C CA . ASN A 1 90 ? 55.790 2.798 22.910 1.00 33.86 90 ASN A CA 1
ATOM 742 C C . ASN A 1 90 ? 55.349 4.165 23.480 1.00 33.30 90 ASN A C 1
ATOM 743 O O . ASN A 1 90 ? 55.771 4.561 24.565 1.00 33.08 90 ASN A O 1
ATOM 748 N N . ASN A 1 91 ? 54.491 4.868 22.747 1.00 33.03 91 ASN A N 1
ATOM 749 C CA . ASN A 1 91 ? 54.016 6.189 23.151 1.00 32.64 91 ASN A CA 1
ATOM 750 C C . ASN A 1 91 ? 52.544 6.192 23.562 1.00 32.48 91 ASN A C 1
ATOM 751 O O . ASN A 1 91 ? 51.943 7.255 23.701 1.00 33.16 91 ASN A O 1
ATOM 756 N N . ILE A 1 92 ? 51.963 5.015 23.773 1.00 31.97 92 ILE A N 1
ATOM 757 C CA A ILE A 1 92 ? 50.511 4.894 23.940 0.50 31.68 92 ILE A CA 1
ATOM 758 C CA B ILE A 1 92 ? 50.508 4.904 23.931 0.50 31.69 92 ILE A CA 1
ATOM 759 C C . ILE A 1 92 ? 49.956 5.755 25.094 1.00 31.47 92 ILE A C 1
ATOM 760 O O . ILE A 1 92 ? 48.837 6.247 25.026 1.00 30.49 92 ILE A O 1
ATOM 769 N N . ILE A 1 93 ? 50.757 5.945 26.142 1.00 31.15 93 ILE A N 1
ATOM 770 C CA . ILE A 1 93 ? 50.315 6.745 27.293 1.00 31.49 93 ILE A CA 1
ATOM 771 C C . ILE A 1 93 ? 50.096 8.197 26.864 1.00 31.27 93 ILE A C 1
ATOM 772 O O . ILE A 1 93 ? 49.059 8.797 27.175 1.00 30.99 93 ILE A O 1
ATOM 777 N N . SER A 1 94 ? 51.084 8.725 26.149 1.00 30.71 94 SER A N 1
ATOM 778 C CA A SER A 1 94 ? 51.035 10.075 25.599 0.50 31.23 94 SER A CA 1
ATOM 779 C CA B SER A 1 94 ? 51.043 10.072 25.602 0.50 31.38 94 SER A CA 1
ATOM 780 C C . SER A 1 94 ? 49.887 10.225 24.607 1.00 31.47 94 SER A C 1
ATOM 781 O O . SER A 1 94 ? 49.169 11.231 24.625 1.00 31.52 94 SER A O 1
ATOM 786 N N . THR A 1 95 ? 49.719 9.217 23.750 1.00 31.22 95 THR A N 1
ATOM 787 C CA . THR A 1 95 ? 48.649 9.188 22.751 1.00 31.92 95 THR A CA 1
ATOM 788 C C . THR A 1 95 ? 47.275 9.350 23.398 1.00 32.05 95 THR A C 1
ATOM 789 O O . THR A 1 95 ? 46.463 10.184 22.964 1.00 31.98 95 THR A O 1
ATOM 793 N N . PHE A 1 96 ? 47.035 8.575 24.455 1.00 32.30 96 PHE A N 1
ATOM 794 C CA . PHE A 1 96 ? 45.772 8.662 25.181 1.00 32.33 96 PHE A CA 1
ATOM 795 C C . PHE A 1 96 ? 45.573 9.953 25.959 1.00 32.43 96 PHE A C 1
ATOM 796 O O . PHE A 1 96 ? 44.438 10.407 26.105 1.00 32.09 96 PHE A O 1
ATOM 804 N N . GLN A 1 97 ? 46.666 10.532 26.448 1.00 32.67 97 GLN A N 1
ATOM 805 C CA . GLN A 1 97 ? 46.648 11.897 26.997 1.00 33.69 97 GLN A CA 1
ATOM 806 C C . GLN A 1 97 ? 46.059 12.881 25.977 1.00 33.74 97 GLN A C 1
ATOM 807 O O . GLN A 1 97 ? 45.188 13.691 26.307 1.00 33.74 97 GLN A O 1
ATOM 813 N N . ASN A 1 98 ? 46.555 12.801 24.743 1.00 33.90 98 ASN A N 1
ATOM 814 C CA . ASN A 1 98 ? 46.030 13.586 23.623 1.00 34.17 98 ASN A CA 1
ATOM 815 C C . ASN A 1 98 ? 44.583 13.252 23.294 1.00 34.33 98 ASN A C 1
ATOM 816 O O . ASN A 1 98 ? 43.774 14.155 23.069 1.00 34.63 98 ASN A O 1
ATOM 821 N N . LEU A 1 99 ? 44.258 11.956 23.263 1.00 33.84 99 LEU A N 1
ATOM 822 C CA . LEU A 1 99 ? 42.896 11.508 22.953 1.00 33.77 99 LEU A CA 1
ATOM 823 C C . LEU A 1 99 ? 41.838 12.042 23.927 1.00 34.80 99 LEU A C 1
ATOM 824 O O . LEU A 1 99 ? 40.722 12.359 23.512 1.00 34.67 99 LEU A O 1
ATOM 829 N N . TYR A 1 100 ? 42.185 12.160 25.210 1.00 35.68 100 TYR A N 1
ATOM 830 C CA . TYR A 1 100 ? 41.212 12.625 26.207 1.00 36.61 100 TYR A CA 1
ATOM 831 C C . TYR A 1 100 ? 40.965 14.133 26.179 1.00 37.25 100 TYR A C 1
ATOM 832 O O . TYR A 1 100 ? 40.249 14.664 27.031 1.00 37.42 100 TYR A O 1
ATOM 841 N N . ARG A 1 101 ? 41.571 14.819 25.212 1.00 37.97 101 ARG A N 1
ATOM 842 C CA A ARG A 1 101 ? 41.271 16.225 24.961 0.50 38.45 101 ARG A CA 1
ATOM 843 C CA B ARG A 1 101 ? 41.269 16.229 24.953 0.50 38.34 101 ARG A CA 1
ATOM 844 C C . ARG A 1 101 ? 40.128 16.341 23.936 1.00 38.54 101 ARG A C 1
ATOM 845 O O . ARG A 1 101 ? 39.971 17.361 23.261 1.00 38.62 101 ARG A O 1
ATOM 860 N N . CYS A 1 102 ? 39.330 15.275 23.848 1.00 38.85 102 CYS A N 1
ATOM 861 C CA . CYS A 1 102 ? 38.160 15.168 22.975 1.00 38.94 102 CYS A CA 1
ATOM 862 C C . CYS A 1 102 ? 36.937 15.795 23.661 1.00 39.05 102 CYS A C 1
ATOM 863 O O . CYS A 1 102 ? 36.972 16.040 24.867 1.00 39.16 102 CYS A O 1
ATOM 866 N N . PRO A 1 103 ? 35.839 16.043 22.910 1.00 39.26 103 PRO A N 1
ATOM 867 C CA . PRO A 1 103 ? 34.642 16.538 23.608 1.00 39.25 103 PRO A CA 1
ATOM 868 C C . PRO A 1 103 ? 34.192 15.564 24.700 1.00 39.32 103 PRO A C 1
ATOM 869 O O . PRO A 1 103 ? 34.345 14.351 24.548 1.00 39.17 103 PRO A O 1
ATOM 873 N N . GLY A 1 104 ? 33.658 16.099 25.793 1.00 39.37 104 GLY A N 1
ATOM 874 C CA . GLY A 1 104 ? 33.252 15.294 26.950 1.00 39.82 104 GLY A CA 1
ATOM 875 C C . GLY A 1 104 ? 32.333 14.128 26.621 1.00 40.08 104 GLY A C 1
ATOM 876 O O . GLY A 1 104 ? 32.381 13.088 27.286 1.00 40.04 104 GLY A O 1
ATOM 877 N N . ASP A 1 105 ? 31.506 14.308 25.590 1.00 40.18 105 ASP A N 1
ATOM 878 C CA A ASP A 1 105 ? 30.577 13.275 25.128 0.50 40.31 105 ASP A CA 1
ATOM 879 C CA B ASP A 1 105 ? 30.579 13.267 25.153 0.50 40.30 105 ASP A CA 1
ATOM 880 C C . ASP A 1 105 ? 31.280 12.152 24.360 1.00 40.33 105 ASP A C 1
ATOM 881 O O . ASP A 1 105 ? 30.702 11.081 24.133 1.00 40.89 105 ASP A O 1
ATOM 890 N N . ASP A 1 106 ? 32.529 12.391 23.961 1.00 39.73 106 ASP A N 1
ATOM 891 C CA . ASP A 1 106 ? 33.299 11.388 23.225 1.00 39.13 106 ASP A CA 1
ATOM 892 C C . ASP A 1 106 ? 34.123 10.480 24.127 1.00 38.32 106 ASP A C 1
ATOM 893 O O . ASP A 1 106 ? 34.618 9.456 23.673 1.00 37.89 106 ASP A O 1
ATOM 898 N N . LYS A 1 107 ? 34.252 10.846 25.401 1.00 37.33 107 LYS A N 1
ATOM 899 C CA . LYS A 1 107 ? 35.067 10.078 26.349 1.00 37.02 107 LYS A CA 1
ATOM 900 C C . LYS A 1 107 ? 34.630 8.619 26.510 1.00 36.22 107 LYS A C 1
ATOM 901 O O . LYS A 1 107 ? 35.477 7.730 26.646 1.00 35.73 107 LYS A O 1
ATOM 907 N N . SER A 1 108 ? 33.316 8.384 26.471 1.00 35.69 108 SER A N 1
ATOM 908 C CA . SER A 1 108 ? 32.739 7.031 26.571 1.00 35.26 108 SER A CA 1
ATOM 909 C C . SER A 1 108 ? 33.166 6.110 25.419 1.00 34.76 108 SER A C 1
ATOM 910 O O . SER A 1 108 ? 33.308 4.895 25.596 1.00 34.34 108 SER A O 1
ATOM 913 N N . LYS A 1 109 ? 33.382 6.707 24.249 1.00 33.97 109 LYS A N 1
ATOM 914 C CA . LYS A 1 109 ? 33.801 5.989 23.051 1.00 33.47 109 LYS A CA 1
ATOM 915 C C . LYS A 1 109 ? 35.228 5.459 23.192 1.00 32.74 109 LYS A C 1
ATOM 916 O O . LYS A 1 109 ? 35.557 4.391 22.677 1.00 31.82 109 LYS A O 1
ATOM 922 N N . ILE A 1 110 ? 36.068 6.224 23.885 1.00 32.06 110 ILE A N 1
ATOM 923 C CA . ILE A 1 110 ? 37.463 5.825 24.147 1.00 31.84 110 ILE A CA 1
ATOM 924 C C . ILE A 1 110 ? 37.533 4.627 25.110 1.00 31.88 110 ILE A C 1
ATOM 925 O O . ILE A 1 110 ? 38.241 3.647 24.864 1.00 32.40 110 ILE A O 1
ATOM 930 N N . VAL A 1 111 ? 36.788 4.725 26.198 1.00 31.88 111 VAL A N 1
ATOM 931 C CA . VAL A 1 111 ? 36.650 3.658 27.199 1.00 32.39 111 VAL A CA 1
ATOM 932 C C . VAL A 1 111 ? 36.157 2.316 26.613 1.00 32.00 111 VAL A C 1
ATOM 933 O O . VAL A 1 111 ? 36.679 1.247 26.968 1.00 31.22 111 VAL A O 1
ATOM 937 N N . THR A 1 112 ? 35.177 2.386 25.711 1.00 31.47 112 THR A N 1
ATOM 938 C CA . THR A 1 112 ? 34.695 1.209 24.991 1.00 31.60 112 THR A CA 1
ATOM 939 C C . THR A 1 112 ? 35.808 0.484 24.220 1.00 31.43 112 THR A C 1
ATOM 940 O O . THR A 1 112 ? 35.921 -0.736 24.304 1.00 31.80 112 THR A O 1
ATOM 944 N N . VAL A 1 113 ? 36.598 1.230 23.454 1.00 31.03 113 VAL A N 1
ATOM 945 C CA . VAL A 1 113 ? 37.746 0.673 22.743 1.00 31.00 113 VAL A CA 1
ATOM 946 C C . VAL A 1 113 ? 38.720 -0.026 23.710 1.00 31.04 113 VAL A C 1
ATOM 947 O O . VAL A 1 113 ? 39.139 -1.169 23.467 1.00 30.86 113 VAL A O 1
ATOM 951 N N . LEU A 1 114 ? 39.086 0.669 24.784 1.00 30.65 114 LEU A N 1
ATOM 952 C CA . LEU A 1 114 ? 39.983 0.112 25.790 1.00 31.17 114 LEU A CA 1
ATOM 953 C C . LEU A 1 114 ? 39.445 -1.174 26.394 1.00 30.58 114 LEU A C 1
ATOM 954 O O . LEU A 1 114 ? 40.195 -2.134 26.567 1.00 30.99 114 LEU A O 1
ATOM 959 N N . ASN A 1 115 ? 38.162 -1.173 26.741 1.00 29.95 115 ASN A N 1
ATOM 960 C CA . ASN A 1 115 ? 37.514 -2.340 27.316 1.00 29.89 115 ASN A CA 1
ATOM 961 C C . ASN A 1 115 ? 37.594 -3.540 26.365 1.00 29.43 115 ASN A C 1
ATOM 962 O O . ASN A 1 115 ? 37.817 -4.673 26.802 1.00 29.20 115 ASN A O 1
ATOM 967 N N . LEU A 1 116 ? 37.402 -3.278 25.073 1.00 29.06 116 LEU A N 1
ATOM 968 C CA . LEU A 1 116 ? 37.500 -4.314 24.038 1.00 29.46 116 LEU A CA 1
ATOM 969 C C . LEU A 1 116 ? 38.936 -4.793 23.811 1.00 29.46 116 LEU A C 1
ATOM 970 O O . LEU A 1 116 ? 39.171 -5.992 23.626 1.00 29.43 116 LEU A O 1
ATOM 975 N N . TRP A 1 117 ? 39.887 -3.858 23.846 1.00 29.56 117 TRP A N 1
ATOM 976 C CA . TRP A 1 117 ? 41.307 -4.195 23.806 1.00 29.78 117 TRP A CA 1
ATOM 977 C C . TRP A 1 117 ? 41.690 -5.107 24.965 1.00 29.40 117 TRP A C 1
ATOM 978 O O . TRP A 1 117 ? 42.458 -6.048 24.789 1.00 29.22 117 TRP A O 1
ATOM 989 N N . GLN A 1 118 ? 41.161 -4.799 26.148 1.00 28.97 118 GLN A N 1
ATOM 990 C CA . GLN A 1 118 ? 41.386 -5.598 27.355 1.00 28.96 118 GLN A CA 1
ATOM 991 C C . GLN A 1 118 ? 40.838 -7.026 27.241 1.00 29.12 118 GLN A C 1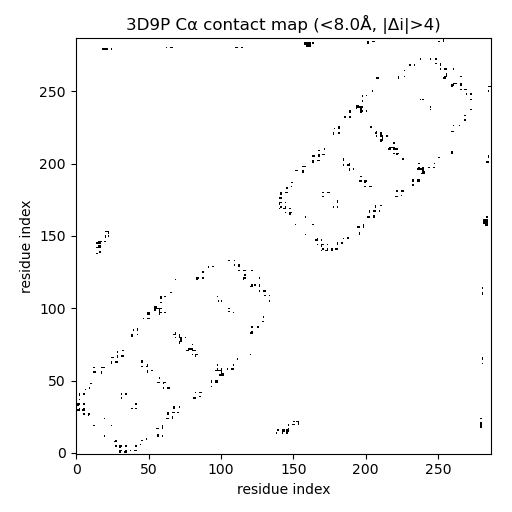
ATOM 992 O O . GLN A 1 118 ? 41.528 -7.995 27.580 1.00 29.43 118 GLN A O 1
ATOM 998 N N . LYS A 1 119 ? 39.594 -7.156 26.790 1.00 28.94 119 LYS A N 1
ATOM 999 C CA . LYS A 1 119 ? 38.967 -8.473 26.650 1.00 29.92 119 LYS A CA 1
ATOM 1000 C C . LYS A 1 119 ? 39.724 -9.348 25.648 1.00 30.62 119 LYS A C 1
ATOM 1001 O O . LYS A 1 119 ? 39.886 -10.540 25.866 1.00 30.71 119 LYS A O 1
ATOM 1007 N N . ASN A 1 120 ? 40.184 -8.728 24.566 1.00 32.30 120 ASN A N 1
ATOM 1008 C CA . ASN A 1 120 ? 40.883 -9.401 23.471 1.00 34.28 120 ASN A CA 1
ATOM 1009 C C . ASN A 1 120 ? 42.418 -9.448 23.582 1.00 35.43 120 ASN A C 1
ATOM 1010 O O . ASN A 1 120 ? 43.090 -9.935 22.668 1.00 35.44 120 ASN A O 1
ATOM 1015 N N . ASN A 1 121 ? 42.963 -8.919 24.677 1.00 37.24 121 ASN A N 1
ATOM 1016 C CA . ASN A 1 121 ? 44.416 -8.910 24.915 1.00 38.77 121 ASN A CA 1
ATOM 1017 C C . ASN A 1 121 ? 45.200 -8.261 23.776 1.00 39.72 121 ASN A C 1
ATOM 1018 O O . ASN A 1 121 ? 46.209 -8.801 23.320 1.00 39.91 121 ASN A O 1
ATOM 1023 N N . VAL A 1 122 ? 44.717 -7.112 23.311 1.00 40.34 122 VAL A N 1
ATOM 1024 C CA . VAL A 1 122 ? 45.314 -6.430 22.172 1.00 41.43 122 VAL A CA 1
ATOM 1025 C C . VAL A 1 122 ? 46.601 -5.753 22.651 1.00 42.48 122 VAL A C 1
ATOM 1026 O O . VAL A 1 122 ? 47.578 -5.635 21.900 1.00 42.85 122 VAL A O 1
ATOM 1030 N N . PHE A 1 123 ? 46.597 -5.343 23.915 1.00 42.81 123 PHE A N 1
ATOM 1031 C CA . PHE A 1 123 ? 47.808 -4.890 24.581 1.00 43.67 123 PHE A CA 1
ATOM 1032 C C . PHE A 1 123 ? 47.988 -5.645 25.877 1.00 43.98 123 PHE A C 1
ATOM 1033 O O . PHE A 1 123 ? 47.040 -6.241 26.402 1.00 44.10 123 PHE A O 1
ATOM 1041 N N . LYS A 1 124 ? 49.216 -5.609 26.382 1.00 44.73 124 LYS A N 1
ATOM 1042 C CA . LYS A 1 124 ? 49.576 -6.235 27.647 1.00 45.44 124 LYS A CA 1
ATOM 1043 C C . LYS A 1 124 ? 48.885 -5.518 28.806 1.00 45.31 124 LYS A C 1
ATOM 1044 O O . LYS A 1 124 ? 48.502 -4.355 28.680 1.00 45.32 124 LYS A O 1
ATOM 1050 N N . SER A 1 125 ? 48.739 -6.220 29.925 1.00 45.07 125 SER A N 1
ATOM 1051 C CA . SER A 1 125 ? 47.991 -5.729 31.088 1.00 45.14 125 SER A CA 1
ATOM 1052 C C . SER A 1 125 ? 48.533 -4.438 31.708 1.00 44.81 125 SER A C 1
ATOM 1053 O O . SER A 1 125 ? 47.762 -3.557 32.087 1.00 44.79 125 SER A O 1
ATOM 1056 N N . GLU A 1 126 ? 49.854 -4.337 31.821 1.00 44.41 126 GLU A N 1
ATOM 1057 C CA . GLU A 1 126 ? 50.488 -3.167 32.434 1.00 44.18 126 GLU A CA 1
ATOM 1058 C C . GLU A 1 126 ? 50.460 -1.945 31.516 1.00 43.16 126 GLU A C 1
ATOM 1059 O O . GLU A 1 126 ? 50.927 -0.870 31.886 1.00 43.42 126 GLU A O 1
ATOM 1065 N N . ILE A 1 127 ? 49.923 -2.132 30.320 1.00 42.06 127 ILE A N 1
ATOM 1066 C CA . ILE A 1 127 ? 49.667 -1.040 29.392 1.00 40.99 127 ILE A CA 1
ATOM 1067 C C . ILE A 1 127 ? 48.185 -0.679 29.488 1.00 40.07 127 ILE A C 1
ATOM 1068 O O . ILE A 1 127 ? 47.828 0.485 29.635 1.00 39.93 127 ILE A O 1
ATOM 1073 N N . ILE A 1 128 ? 47.329 -1.690 29.428 1.00 39.17 128 ILE A N 1
ATOM 1074 C CA . ILE A 1 128 ? 45.881 -1.480 29.452 1.00 38.83 128 ILE A CA 1
ATOM 1075 C C . ILE A 1 128 ? 45.429 -0.852 30.768 1.00 37.67 128 ILE A C 1
ATOM 1076 O O . ILE A 1 128 ? 44.621 0.078 30.776 1.00 37.56 128 ILE A O 1
ATOM 1081 N N . GLN A 1 129 ? 45.961 -1.358 31.874 1.00 36.87 129 GLN A N 1
ATOM 1082 C CA . GLN A 1 129 ? 45.546 -0.897 33.196 1.00 36.46 129 GLN A CA 1
ATOM 1083 C C . GLN A 1 129 ? 45.725 0.613 33.436 1.00 35.49 129 GLN A C 1
ATOM 1084 O O . GLN A 1 129 ? 44.768 1.275 33.842 1.00 34.87 129 GLN A O 1
ATOM 1090 N N . PRO A 1 130 ? 46.935 1.170 33.182 1.00 35.00 130 PRO A N 1
ATOM 1091 C CA . PRO A 1 130 ? 47.056 2.630 33.294 1.00 34.58 130 PRO A CA 1
ATOM 1092 C C . PRO A 1 130 ? 46.161 3.442 32.351 1.00 33.70 130 PRO A C 1
ATOM 1093 O O . PRO A 1 130 ? 45.711 4.517 32.736 1.00 33.44 130 PRO A O 1
ATOM 1097 N N . LEU A 1 131 ? 45.889 2.932 31.150 1.00 33.90 131 LEU A N 1
ATOM 1098 C CA . LEU A 1 131 ? 44.994 3.609 30.204 1.00 33.39 131 LEU A CA 1
ATOM 1099 C C . LEU A 1 131 ? 43.561 3.659 30.739 1.00 33.64 131 LEU A C 1
ATOM 1100 O O . LEU A 1 131 ? 42.875 4.683 30.613 1.00 33.98 131 LEU A O 1
ATOM 1105 N N . LEU A 1 132 ? 43.122 2.544 31.320 1.00 33.55 132 LEU A N 1
ATOM 1106 C CA . LEU A 1 132 ? 41.864 2.470 32.080 1.00 33.0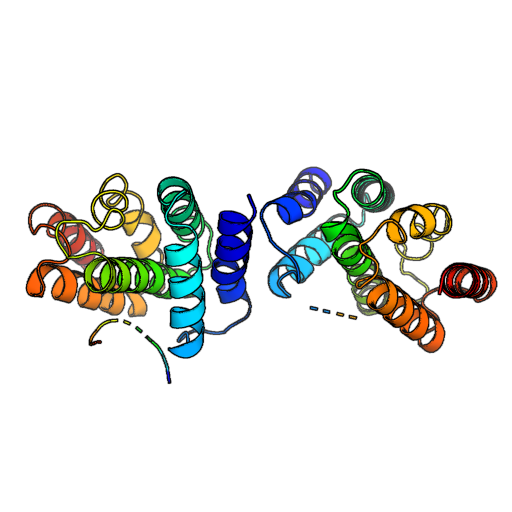2 132 LEU A CA 1
ATOM 1107 C C . LEU A 1 132 ? 41.845 3.412 33.287 1.00 33.15 132 LEU A C 1
ATOM 1108 O O . LEU A 1 132 ? 40.833 4.079 33.544 1.00 33.26 132 LEU A O 1
ATOM 1113 N N . ASP A 1 133 ? 42.958 3.464 34.027 1.00 33.10 133 ASP A N 1
ATOM 1114 C CA . ASP A 1 133 ? 43.100 4.378 35.177 1.00 32.83 133 ASP A CA 1
ATOM 1115 C C . ASP A 1 133 ? 42.924 5.839 34.765 1.00 32.86 133 ASP A C 1
ATOM 1116 O O . ASP A 1 133 ? 42.266 6.604 35.465 1.00 32.38 133 ASP A O 1
ATOM 1121 N N . MET A 1 134 ? 43.547 6.214 33.643 1.00 33.16 134 MET A N 1
ATOM 1122 C CA . MET A 1 134 ? 43.415 7.552 33.052 1.00 34.16 134 MET A CA 1
ATOM 1123 C C . MET A 1 134 ? 41.955 7.925 32.748 1.00 34.56 134 MET A C 1
ATOM 1124 O O . MET A 1 134 ? 41.520 9.044 33.033 1.00 34.37 134 MET A O 1
ATOM 1129 N N . ALA A 1 135 ? 41.219 6.991 32.142 1.00 35.36 135 ALA A N 1
ATOM 1130 C CA . ALA A 1 135 ? 39.769 7.147 31.934 1.00 36.55 135 ALA A CA 1
ATOM 1131 C C . ALA A 1 135 ? 39.030 7.441 33.232 1.00 36.92 135 ALA A C 1
ATOM 1132 O O . ALA A 1 135 ? 38.230 8.377 33.296 1.00 37.30 135 ALA A O 1
ATOM 1134 N N . ALA A 1 136 ? 39.322 6.648 34.264 1.00 37.76 136 ALA A N 1
ATOM 1135 C CA . ALA A 1 136 ? 38.676 6.768 35.576 1.00 38.64 136 ALA A CA 1
ATOM 1136 C C . ALA A 1 136 ? 39.086 8.008 36.355 1.00 39.52 136 ALA A C 1
ATOM 1137 O O . ALA A 1 136 ? 38.317 8.500 37.194 1.00 39.52 136 ALA A O 1
ATOM 1139 N N . ALA A 1 137 ? 40.295 8.511 36.097 1.00 40.37 137 ALA A N 1
ATOM 1140 C CA . ALA A 1 137 ? 40.795 9.706 36.786 1.00 41.46 137 ALA A CA 1
ATOM 1141 C C . ALA A 1 137 ? 40.049 10.958 36.337 1.00 42.32 137 ALA A C 1
ATOM 1142 O O . ALA A 1 137 ? 39.974 11.948 37.067 1.00 42.51 137 ALA A O 1
ATOM 1144 N N . LEU A 1 138 ? 39.500 10.902 35.131 1.00 43.64 138 LEU A N 1
ATOM 1145 C CA . LEU A 1 138 ? 38.665 11.974 34.611 1.00 44.99 138 LEU A CA 1
ATOM 1146 C C . LEU A 1 138 ? 37.203 11.739 34.972 1.00 45.69 138 LEU A C 1
ATOM 1147 O O . LEU A 1 138 ? 36.579 12.577 35.622 1.00 45.92 138 LEU A O 1
ATOM 1152 N N . GLU A 1 139 ? 36.694 10.573 34.568 1.00 46.53 139 GLU A N 1
ATOM 1153 C CA . GLU A 1 139 ? 35.260 10.248 34.542 1.00 47.27 139 GLU A CA 1
ATOM 1154 C C . GLU A 1 139 ? 34.458 11.236 33.695 1.00 47.57 139 GLU A C 1
ATOM 1155 O O . GLU A 1 139 ? 34.554 11.220 32.465 1.00 47.94 139 GLU A O 1
ATOM 1161 N N . MET B 1 1 ? 34.521 23.837 8.225 1.00 49.23 1 MET B N 1
ATOM 1162 C CA . MET B 1 1 ? 33.634 23.497 7.067 1.00 49.46 1 MET B CA 1
ATOM 1163 C C . MET B 1 1 ? 32.357 22.773 7.515 1.00 48.44 1 MET B C 1
ATOM 1164 O O . MET B 1 1 ? 31.828 21.960 6.777 1.00 48.82 1 MET B O 1
ATOM 1169 N N . GLU B 1 2 ? 31.873 23.098 8.718 1.00 47.45 2 GLU B N 1
ATOM 1170 C CA . GLU B 1 2 ? 30.753 22.397 9.394 1.00 45.88 2 GLU B CA 1
ATOM 1171 C C . GLU B 1 2 ? 29.625 21.875 8.485 1.00 44.43 2 GLU B C 1
ATOM 1172 O O . GLU B 1 2 ? 29.388 20.661 8.425 1.00 43.85 2 GLU B O 1
ATOM 1178 N N . ALA B 1 3 ? 28.934 22.784 7.796 1.00 42.58 3 ALA B N 1
ATOM 1179 C CA . ALA B 1 3 ? 27.845 22.400 6.907 1.00 40.64 3 ALA B CA 1
ATOM 1180 C C . ALA B 1 3 ? 28.376 21.583 5.725 1.00 39.55 3 ALA B C 1
ATOM 1181 O O . ALA B 1 3 ? 27.755 20.601 5.325 1.00 38.78 3 ALA B O 1
ATOM 1183 N N . VAL B 1 4 ? 29.524 21.986 5.183 1.00 38.26 4 VAL B N 1
ATOM 1184 C CA . VAL B 1 4 ? 30.118 21.290 4.046 1.00 37.41 4 VAL B CA 1
ATOM 1185 C C . VAL B 1 4 ? 30.628 19.910 4.486 1.00 36.41 4 VAL B C 1
ATOM 1186 O O . VAL B 1 4 ? 30.441 18.936 3.774 1.00 35.69 4 VAL B O 1
ATOM 1190 N N . LYS B 1 5 ? 31.238 19.841 5.669 1.00 35.30 5 LYS B N 1
ATOM 1191 C CA . LYS B 1 5 ? 31.760 18.582 6.199 1.00 34.69 5 LYS B CA 1
ATOM 1192 C C . LYS B 1 5 ? 30.661 17.564 6.418 1.00 34.04 5 LYS B C 1
ATOM 1193 O O . LYS B 1 5 ? 30.861 16.391 6.135 1.00 34.09 5 LYS B O 1
ATOM 1199 N N . THR B 1 6 ? 29.510 18.023 6.915 1.00 33.35 6 THR B N 1
ATOM 1200 C CA . THR B 1 6 ? 28.342 17.168 7.126 1.00 33.10 6 THR B CA 1
ATOM 1201 C C . THR B 1 6 ? 27.791 16.678 5.782 1.00 32.54 6 THR B C 1
ATOM 1202 O O . THR B 1 6 ? 27.370 15.522 5.659 1.00 31.62 6 THR B O 1
ATOM 1206 N N . PHE B 1 7 ? 27.793 17.559 4.780 1.00 31.89 7 PHE B N 1
ATOM 1207 C CA . PHE B 1 7 ? 27.484 17.134 3.419 1.00 31.33 7 PHE B CA 1
ATOM 1208 C C . PHE B 1 7 ? 28.503 16.100 2.873 1.00 31.36 7 PHE B C 1
ATOM 1209 O O . PHE B 1 7 ? 28.098 15.058 2.358 1.00 31.02 7 PHE B O 1
ATOM 1217 N N . ASN B 1 8 ? 29.806 16.390 2.985 1.00 30.66 8 ASN B N 1
ATOM 1218 C CA . ASN B 1 8 ? 30.832 15.450 2.525 1.00 30.86 8 ASN B CA 1
ATOM 1219 C C . ASN B 1 8 ? 30.627 14.057 3.155 1.00 30.19 8 ASN B C 1
ATOM 1220 O O . ASN B 1 8 ? 30.715 13.039 2.473 1.00 30.24 8 ASN B O 1
ATOM 1225 N N . SER B 1 9 ? 30.339 14.032 4.455 1.00 29.84 9 SER B N 1
ATOM 1226 C CA . SER B 1 9 ? 30.005 12.794 5.153 1.00 29.65 9 SER B CA 1
ATOM 1227 C C . SER B 1 9 ? 28.840 12.022 4.525 1.00 30.00 9 SER B C 1
ATOM 1228 O O . SER B 1 9 ? 28.954 10.816 4.317 1.00 29.71 9 SER B O 1
ATOM 1231 N N . GLU B 1 10 ? 27.729 12.705 4.233 1.00 29.69 10 GLU B N 1
ATOM 1232 C CA . GLU B 1 10 ? 26.568 12.048 3.625 1.00 31.13 10 GLU B CA 1
ATOM 1233 C C . GLU B 1 10 ? 26.889 11.522 2.221 1.00 31.34 10 GLU B C 1
ATOM 1234 O O . GLU B 1 10 ? 26.540 10.381 1.871 1.00 31.09 10 GLU B O 1
ATOM 1240 N N . LEU B 1 11 ? 27.570 12.350 1.441 1.00 31.14 11 LEU B N 1
ATOM 1241 C CA . LEU B 1 11 ? 27.971 11.978 0.095 1.00 32.16 11 LEU B CA 1
ATOM 1242 C C . LEU B 1 11 ? 28.868 10.747 0.115 1.00 31.54 11 LEU B C 1
ATOM 1243 O O . LEU B 1 11 ? 28.575 9.754 -0.559 1.00 31.99 11 LEU B O 1
ATOM 1248 N N . TYR B 1 12 ? 29.937 10.798 0.904 1.00 31.34 12 TYR B N 1
ATOM 1249 C CA . TYR B 1 12 ? 30.881 9.682 0.980 1.00 31.30 12 TYR B CA 1
ATOM 1250 C C . TYR B 1 12 ? 30.238 8.392 1.512 1.00 30.62 12 TYR B C 1
ATOM 1251 O O . TYR B 1 12 ? 30.694 7.290 1.192 1.00 29.97 12 TYR B O 1
ATOM 1260 N N . SER B 1 13 ? 29.181 8.524 2.315 1.00 30.10 13 SER B N 1
ATOM 1261 C CA . SER B 1 13 ? 28.542 7.346 2.918 1.00 29.67 13 SER B CA 1
ATOM 1262 C C . SER B 1 13 ? 27.897 6.435 1.859 1.00 29.34 13 SER B C 1
ATOM 1263 O O . SER B 1 13 ? 27.518 5.312 2.168 1.00 28.92 13 SER B O 1
ATOM 1266 N N . LEU B 1 14 ? 27.762 6.933 0.626 1.00 28.96 14 LEU B N 1
ATOM 1267 C CA . LEU B 1 14 ? 27.358 6.084 -0.509 1.00 29.27 14 LEU B CA 1
ATOM 1268 C C . LEU B 1 14 ? 28.255 4.866 -0.651 1.00 28.82 14 LEU B C 1
ATOM 1269 O O . LEU B 1 14 ? 27.776 3.789 -1.019 1.00 28.65 14 LEU B O 1
ATOM 1274 N N . ASN B 1 15 ? 29.548 5.042 -0.359 1.00 28.93 15 ASN B N 1
ATOM 1275 C CA . ASN B 1 15 ? 30.526 3.938 -0.359 1.00 29.15 15 ASN B CA 1
ATOM 1276 C C . ASN B 1 15 ? 30.224 2.802 0.627 1.00 29.20 15 ASN B C 1
ATOM 1277 O O . ASN B 1 15 ? 30.838 1.733 0.549 1.00 28.99 15 ASN B O 1
ATOM 1282 N N . ASP B 1 16 ? 29.315 3.036 1.571 1.00 29.71 16 ASP B N 1
ATOM 1283 C CA . ASP B 1 16 ? 28.969 2.001 2.567 1.00 30.26 16 ASP B CA 1
ATOM 1284 C C . ASP B 1 16 ? 27.716 1.190 2.179 1.00 31.07 16 ASP B C 1
ATOM 1285 O O . ASP B 1 16 ? 27.273 0.314 2.935 1.00 30.85 16 ASP B O 1
ATOM 1290 N N . TYR B 1 17 ? 27.154 1.493 1.008 1.00 31.72 17 TYR B N 1
ATOM 1291 C CA . TYR B 1 17 ? 25.931 0.844 0.514 1.00 32.66 17 TYR B CA 1
ATOM 1292 C C . TYR B 1 17 ? 26.131 0.294 -0.883 1.00 32.47 17 TYR B C 1
ATOM 1293 O O . TYR B 1 17 ? 26.807 0.903 -1.699 1.00 32.25 17 TYR B O 1
ATOM 1302 N N . LYS B 1 18 ? 25.532 -0.859 -1.147 1.00 32.47 18 LYS B N 1
ATOM 1303 C CA . LYS B 1 18 ? 25.542 -1.447 -2.472 1.00 32.83 18 LYS B CA 1
ATOM 1304 C C . LYS B 1 18 ? 24.374 -0.853 -3.249 1.00 32.72 18 LYS B C 1
ATOM 1305 O O . LYS B 1 18 ? 23.245 -0.850 -2.750 1.00 32.59 18 LYS B O 1
ATOM 1311 N N . PRO B 1 19 ? 24.643 -0.303 -4.451 1.00 32.77 19 PRO B N 1
ATOM 1312 C CA . PRO B 1 19 ? 23.558 0.188 -5.310 1.00 33.16 19 PRO B CA 1
ATOM 1313 C C . PRO B 1 19 ? 22.596 -0.954 -5.682 1.00 33.30 19 PRO B C 1
ATOM 1314 O O . PRO B 1 19 ? 23.019 -2.108 -5.728 1.00 33.29 19 PRO B O 1
ATOM 1318 N N . PRO B 1 20 ? 21.305 -0.646 -5.925 1.00 33.52 20 PRO B N 1
ATOM 1319 C CA . PRO B 1 20 ? 20.682 0.682 -5.986 1.00 33.42 20 PRO B CA 1
ATOM 1320 C C . PRO B 1 20 ? 20.592 1.389 -4.627 1.00 33.34 20 PRO B C 1
ATOM 1321 O O . PRO B 1 20 ? 20.279 0.764 -3.609 1.00 32.63 20 PRO B O 1
ATOM 1325 N N . ILE B 1 21 ? 20.862 2.690 -4.632 1.00 33.30 21 ILE B N 1
ATOM 1326 C CA . ILE B 1 21 ? 20.789 3.502 -3.418 1.00 33.49 21 ILE B CA 1
ATOM 1327 C C . ILE B 1 21 ? 19.330 3.799 -3.060 1.00 33.78 21 ILE B C 1
ATOM 1328 O O . ILE B 1 21 ? 18.539 4.181 -3.928 1.00 33.61 21 ILE B O 1
ATOM 1333 N N . SER B 1 22 ? 18.994 3.620 -1.784 1.00 33.87 22 SER B N 1
ATOM 1334 C CA . SER B 1 22 ? 17.639 3.853 -1.281 1.00 34.74 22 SER B CA 1
ATOM 1335 C C . SER B 1 22 ? 17.175 5.317 -1.354 1.00 35.31 22 SER B C 1
ATOM 1336 O O . SER B 1 22 ? 17.983 6.241 -1.306 1.00 34.73 22 SER B O 1
ATOM 1339 N N . LYS B 1 23 ? 15.856 5.495 -1.462 1.00 36.05 23 LYS B N 1
ATOM 1340 C CA . LYS B 1 23 ? 15.204 6.798 -1.321 1.00 36.93 23 LYS B CA 1
ATOM 1341 C C . LYS B 1 23 ? 15.631 7.497 -0.031 1.00 36.38 23 LYS B C 1
ATOM 1342 O O . LYS B 1 23 ? 15.966 8.683 -0.045 1.00 36.57 23 LYS B O 1
ATOM 1348 N N . ALA B 1 24 ? 15.606 6.753 1.075 1.00 35.73 24 ALA B N 1
ATOM 1349 C CA . ALA B 1 24 ? 15.981 7.277 2.385 1.00 35.38 24 ALA B CA 1
ATOM 1350 C C . ALA B 1 24 ? 17.393 7.859 2.402 1.00 35.15 24 ALA B C 1
ATOM 1351 O O . ALA B 1 24 ? 17.597 8.956 2.914 1.00 35.40 24 ALA B O 1
ATOM 1353 N N . LYS B 1 25 ? 18.366 7.140 1.841 1.00 34.68 25 LYS B N 1
ATOM 1354 C CA . LYS B 1 25 ? 19.741 7.653 1.804 1.00 34.05 25 LYS B CA 1
ATOM 1355 C C . LYS B 1 25 ? 19.865 8.885 0.898 1.00 34.15 25 LYS B C 1
ATOM 1356 O O . LYS B 1 25 ? 20.523 9.873 1.260 1.00 33.15 25 LYS B O 1
ATOM 1362 N N . MET B 1 26 ? 19.219 8.845 -0.265 1.00 34.26 26 MET B N 1
ATOM 1363 C CA . MET B 1 26 ? 19.270 9.989 -1.192 1.00 34.99 26 MET B CA 1
ATOM 1364 C C . MET B 1 26 ? 18.689 11.268 -0.561 1.00 34.86 26 MET B C 1
ATOM 1365 O O . MET B 1 26 ? 19.248 12.355 -0.712 1.00 34.53 26 MET B O 1
ATOM 1370 N N . THR B 1 27 ? 17.585 11.114 0.169 1.00 34.86 27 THR B N 1
ATOM 1371 C CA . THR B 1 27 ? 16.987 12.206 0.945 1.00 34.88 27 THR B CA 1
ATOM 1372 C C . THR B 1 27 ? 17.972 12.820 1.970 1.00 34.94 27 THR B C 1
ATOM 1373 O O . THR B 1 27 ? 18.055 14.045 2.084 1.00 34.86 27 THR B O 1
ATOM 1377 N N . GLN B 1 28 ? 18.703 11.969 2.701 1.00 34.60 28 GLN B N 1
ATOM 1378 C CA . GLN B 1 28 ? 19.707 12.414 3.686 1.00 34.64 28 GLN B CA 1
ATOM 1379 C C . GLN B 1 28 ? 20.807 13.260 3.053 1.00 33.48 28 GLN B C 1
ATOM 1380 O O . GLN B 1 28 ? 21.190 14.304 3.593 1.00 32.47 28 GLN B O 1
ATOM 1386 N N . ILE B 1 29 ? 21.318 12.786 1.914 1.00 32.51 29 ILE B N 1
ATOM 1387 C CA . ILE B 1 29 ? 22.349 13.490 1.175 1.00 31.72 29 ILE B CA 1
ATOM 1388 C C . ILE B 1 29 ? 21.784 14.828 0.717 1.00 31.61 29 ILE B C 1
ATOM 1389 O O . ILE B 1 29 ? 22.412 15.862 0.890 1.00 31.83 29 ILE B O 1
ATOM 1394 N N . THR B 1 30 ? 20.582 14.792 0.151 1.00 31.81 30 THR B N 1
ATOM 1395 C CA . THR B 1 30 ? 19.915 15.981 -0.375 1.00 32.09 30 THR B CA 1
ATOM 1396 C C . THR B 1 30 ? 19.642 17.064 0.696 1.00 32.01 30 THR B C 1
ATOM 1397 O O . THR B 1 30 ? 19.897 18.260 0.465 1.00 32.48 30 THR B O 1
ATOM 1401 N N . LYS B 1 31 ? 19.114 16.649 1.844 1.00 31.16 31 LYS B N 1
ATOM 1402 C CA . LYS B 1 31 ? 18.887 17.563 2.960 1.00 31.14 31 LYS B CA 1
ATOM 1403 C C . LYS B 1 31 ? 20.182 18.213 3.425 1.00 30.78 31 LYS B C 1
ATOM 1404 O O . LYS B 1 31 ? 20.189 19.397 3.744 1.00 30.25 31 LYS B O 1
ATOM 1410 N N . ALA B 1 32 ? 21.272 17.437 3.461 1.00 30.39 32 ALA B N 1
ATOM 1411 C CA . ALA B 1 32 ? 22.581 17.966 3.855 1.00 30.42 32 ALA B CA 1
ATOM 1412 C C . ALA B 1 32 ? 23.081 19.056 2.889 1.00 30.35 32 ALA B C 1
ATOM 1413 O O . ALA B 1 32 ? 23.627 20.068 3.319 1.00 30.12 32 ALA B O 1
ATOM 1415 N N . ALA B 1 33 ? 22.877 18.841 1.592 1.00 30.87 33 ALA B N 1
ATOM 1416 C CA . ALA B 1 33 ? 23.286 19.783 0.558 1.00 31.66 33 ALA B CA 1
ATOM 1417 C C . ALA B 1 33 ? 22.498 21.084 0.642 1.00 32.11 33 ALA B C 1
ATOM 1418 O O . ALA B 1 33 ? 23.060 22.169 0.474 1.00 31.98 33 ALA B O 1
ATOM 1420 N N . ILE B 1 34 ? 21.191 20.968 0.880 1.00 32.53 34 ILE B N 1
ATOM 1421 C CA . ILE B 1 34 ? 20.324 22.139 0.970 1.00 33.04 34 ILE B CA 1
ATOM 1422 C C . ILE B 1 34 ? 20.705 22.964 2.202 1.00 32.99 34 ILE B C 1
ATOM 1423 O O . ILE B 1 34 ? 20.747 24.184 2.136 1.00 32.45 34 ILE B O 1
ATOM 1428 N N . LYS B 1 35 ? 20.995 22.285 3.310 1.00 32.68 35 LYS B N 1
ATOM 1429 C CA . LYS B 1 35 ? 21.397 22.962 4.546 1.00 33.33 35 LYS B CA 1
ATOM 1430 C C . LYS B 1 35 ? 22.716 23.712 4.365 1.00 33.01 35 LYS B C 1
ATOM 1431 O O . LYS B 1 35 ? 22.935 24.742 4.994 1.00 32.53 35 LYS B O 1
ATOM 1437 N N . ALA B 1 36 ? 23.566 23.196 3.475 1.00 32.91 36 ALA B N 1
ATOM 1438 C CA . ALA B 1 36 ? 24.862 23.807 3.156 1.00 33.08 36 ALA B CA 1
ATOM 1439 C C . ALA B 1 36 ? 24.783 24.800 1.991 1.00 33.11 36 ALA B C 1
ATOM 1440 O O . ALA B 1 36 ? 25.793 25.095 1.347 1.00 33.33 36 ALA B O 1
ATOM 1442 N N . ILE B 1 37 ?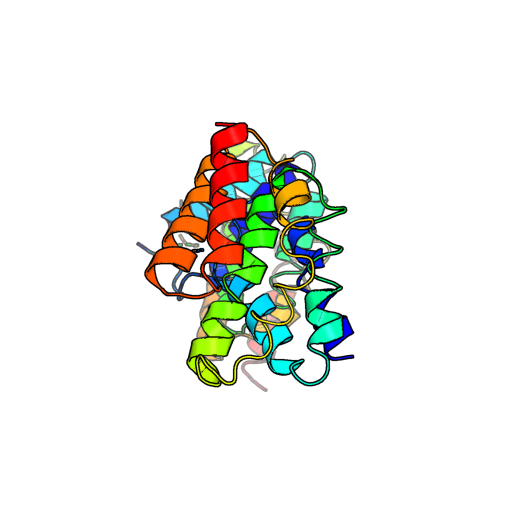 23.591 25.333 1.725 1.00 33.22 37 ILE B N 1
ATOM 1443 C CA . ILE B 1 37 ? 23.387 26.173 0.539 1.00 33.25 37 ILE B CA 1
ATOM 1444 C C . ILE B 1 37 ? 24.278 27.413 0.484 1.00 33.07 37 ILE B C 1
ATOM 1445 O O . ILE B 1 37 ? 24.632 27.853 -0.606 1.00 33.25 37 ILE B O 1
ATOM 1450 N N . LYS B 1 38 ? 24.650 27.962 1.643 1.00 33.03 38 LYS B N 1
ATOM 1451 C CA . LYS B 1 38 ? 25.592 29.090 1.695 1.00 33.00 38 LYS B CA 1
ATOM 1452 C C . LYS B 1 38 ? 26.884 28.733 0.946 1.00 32.71 38 LYS B C 1
ATOM 1453 O O . LYS B 1 38 ? 27.555 29.601 0.377 1.00 32.29 38 LYS B O 1
ATOM 1459 N N . PHE B 1 39 ? 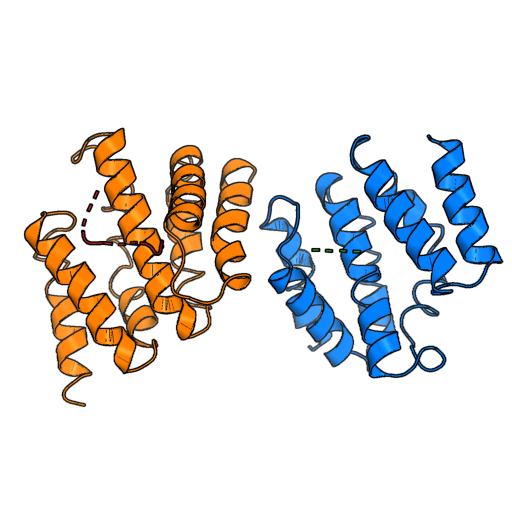27.202 27.441 0.955 1.00 32.28 39 PHE B N 1
ATOM 1460 C CA . PHE B 1 39 ? 28.416 26.908 0.361 1.00 32.39 39 PHE B CA 1
ATOM 1461 C C . PHE B 1 39 ? 28.102 26.017 -0.846 1.00 32.08 39 PHE B C 1
ATOM 1462 O O . PHE B 1 39 ? 28.729 24.968 -1.038 1.00 31.36 39 PHE B O 1
ATOM 1470 N N . TYR B 1 40 ? 27.138 26.434 -1.664 1.00 32.05 40 TYR B N 1
ATOM 1471 C CA . TYR B 1 40 ? 26.679 25.595 -2.792 1.00 32.04 40 TYR B CA 1
ATOM 1472 C C . TYR B 1 40 ? 27.817 25.304 -3.769 1.00 31.77 40 TYR B C 1
ATOM 1473 O O . TYR B 1 40 ? 27.859 24.245 -4.367 1.00 31.16 40 TYR B O 1
ATOM 1482 N N . LYS B 1 41 ? 28.753 26.240 -3.912 1.00 32.21 41 LYS B N 1
ATOM 1483 C CA . LYS B 1 41 ? 29.889 26.019 -4.820 1.00 32.23 41 LYS B CA 1
ATOM 1484 C C . LYS B 1 41 ? 30.738 24.825 -4.354 1.00 32.62 41 LYS B C 1
ATOM 1485 O O . LYS B 1 41 ? 31.189 24.015 -5.172 1.00 32.53 41 LYS B O 1
ATOM 1491 N N . HIS B 1 42 ? 30.936 24.722 -3.038 1.00 32.69 42 HIS B N 1
ATOM 1492 C CA . HIS B 1 42 ? 31.694 23.622 -2.429 1.00 33.39 42 HIS B CA 1
ATOM 1493 C C . HIS B 1 42 ? 30.967 22.277 -2.521 1.00 32.93 42 HIS B C 1
ATOM 1494 O O . HIS B 1 42 ? 31.607 21.237 -2.722 1.00 32.60 42 HIS B O 1
ATOM 1501 N N . VAL B 1 43 ? 29.635 22.309 -2.370 1.00 32.25 43 VAL B N 1
ATOM 1502 C CA . VAL B 1 43 ? 28.768 21.144 -2.559 1.00 32.22 43 VAL B CA 1
ATOM 1503 C C . VAL B 1 43 ? 28.861 20.593 -3.991 1.00 32.79 43 VAL B C 1
ATOM 1504 O O . VAL B 1 43 ? 29.024 19.387 -4.194 1.00 33.13 43 VAL B O 1
ATOM 1508 N N . VAL B 1 44 ? 28.757 21.481 -4.975 1.00 32.67 44 VAL B N 1
ATOM 1509 C CA . VAL B 1 44 ? 28.892 21.095 -6.371 1.00 33.11 44 VAL B CA 1
ATOM 1510 C C . VAL B 1 44 ? 30.279 20.481 -6.616 1.00 33.62 44 VAL B C 1
ATOM 1511 O O . VAL B 1 44 ? 30.386 19.410 -7.226 1.00 33.77 44 VAL B O 1
ATOM 1515 N N . GLN B 1 45 ? 31.316 21.157 -6.117 1.00 33.88 45 GLN B N 1
ATOM 1516 C CA . GLN B 1 45 ? 32.695 20.672 -6.206 1.00 35.16 45 GLN B CA 1
ATOM 1517 C C . GLN B 1 45 ? 32.863 19.260 -5.617 1.00 34.93 45 GLN B C 1
ATOM 1518 O O . GLN B 1 45 ? 33.482 18.395 -6.244 1.00 35.03 45 GLN B O 1
ATOM 1524 N N . SER B 1 46 ? 32.317 19.034 -4.420 1.00 34.78 46 SER B N 1
ATOM 1525 C CA . SER B 1 46 ? 32.380 17.711 -3.783 1.00 34.66 46 SER B CA 1
ATOM 1526 C C . SER B 1 46 ? 31.660 16.638 -4.603 1.00 34.09 46 SER B C 1
ATOM 1527 O O . SER B 1 46 ? 32.196 15.558 -4.781 1.00 34.13 46 SER B O 1
ATOM 1530 N N . VAL B 1 47 ? 30.467 16.937 -5.116 1.00 33.93 47 VAL B N 1
ATOM 1531 C CA . VAL B 1 47 ? 29.742 15.974 -5.967 1.00 33.49 47 VAL B CA 1
ATOM 1532 C C . VAL B 1 47 ? 30.541 15.622 -7.227 1.00 33.39 47 VAL B C 1
ATOM 1533 O O . VAL B 1 47 ? 30.637 14.454 -7.601 1.00 33.02 47 VAL B O 1
ATOM 1537 N N . GLU B 1 48 ? 31.110 16.638 -7.874 1.00 33.41 48 GLU B N 1
ATOM 1538 C CA . GLU B 1 48 ? 31.927 16.439 -9.070 1.00 33.93 48 GLU B CA 1
ATOM 1539 C C . GLU B 1 48 ? 33.211 15.652 -8.770 1.00 33.64 48 GLU B C 1
ATOM 1540 O O . GLU B 1 48 ? 33.582 14.775 -9.545 1.00 33.66 48 GLU B O 1
ATOM 1546 N N . LYS B 1 49 ? 33.864 15.966 -7.644 1.00 33.28 49 LYS B N 1
ATOM 1547 C CA A LYS B 1 49 ? 35.037 15.228 -7.166 0.50 33.41 49 LYS B CA 1
ATOM 1548 C CA B LYS B 1 49 ? 35.043 15.213 -7.210 0.50 33.35 49 LYS B CA 1
ATOM 1549 C C . LYS B 1 49 ? 34.691 13.751 -6.934 1.00 33.04 49 LYS B C 1
ATOM 1550 O O . LYS B 1 49 ? 35.433 12.854 -7.341 1.00 33.08 49 LYS B O 1
ATOM 1561 N N . PHE B 1 50 ? 33.556 13.511 -6.265 1.00 32.76 50 PHE B N 1
ATOM 1562 C CA . PHE B 1 50 ? 33.070 12.141 -6.015 1.00 32.22 50 PHE B CA 1
ATOM 1563 C C . PHE B 1 50 ? 32.840 11.361 -7.318 1.00 32.16 50 PHE B C 1
ATOM 1564 O O . PHE B 1 50 ? 33.257 10.201 -7.454 1.00 31.56 50 PHE B O 1
ATOM 1572 N N . ILE B 1 51 ? 32.136 11.989 -8.255 1.00 32.05 51 ILE B N 1
ATOM 1573 C CA . ILE B 1 51 ? 31.848 11.371 -9.541 1.00 32.58 51 ILE B CA 1
ATOM 1574 C C . ILE B 1 51 ? 33.149 11.066 -10.299 1.00 33.18 51 ILE B C 1
ATOM 1575 O O . ILE B 1 51 ? 33.250 10.053 -10.988 1.00 33.44 51 ILE B O 1
ATOM 1580 N N . GLN B 1 52 ? 34.135 11.945 -10.167 1.00 34.07 52 GLN B N 1
ATOM 1581 C CA . GLN B 1 52 ? 35.415 11.768 -10.846 1.00 35.09 52 GLN B CA 1
ATOM 1582 C C . GLN B 1 52 ? 36.173 10.555 -10.308 1.00 34.92 52 GLN B C 1
ATOM 1583 O O . GLN B 1 52 ? 36.738 9.786 -11.085 1.00 34.52 52 GLN B O 1
ATOM 1589 N N . LYS B 1 53 ? 36.159 10.386 -8.981 1.00 35.04 53 LYS B N 1
ATOM 1590 C CA . LYS B 1 53 ? 36.988 9.383 -8.298 1.00 35.83 53 LYS B CA 1
ATOM 1591 C C . LYS B 1 53 ? 36.297 8.058 -7.929 1.00 35.26 53 LYS B C 1
ATOM 1592 O O . LYS B 1 53 ? 36.975 7.069 -7.696 1.00 35.03 53 LYS B O 1
ATOM 1598 N N . CYS B 1 54 ? 34.966 8.035 -7.856 1.00 34.77 54 CYS B N 1
ATOM 1599 C CA . CYS B 1 54 ? 34.256 6.844 -7.353 1.00 34.28 54 CYS B CA 1
ATOM 1600 C C . CYS B 1 54 ? 34.391 5.610 -8.244 1.00 34.35 54 CYS B C 1
ATOM 1601 O O . CYS B 1 54 ? 34.717 5.715 -9.436 1.00 33.70 54 CYS B O 1
ATOM 1604 N N . LYS B 1 55 ? 34.117 4.447 -7.655 1.00 34.02 55 LYS B N 1
ATOM 1605 C CA . LYS B 1 55 ? 34.051 3.189 -8.401 1.00 34.43 55 LYS B CA 1
ATOM 1606 C C . LYS B 1 55 ? 32.980 3.288 -9.493 1.00 34.25 55 LYS B C 1
ATOM 1607 O O . LYS B 1 55 ? 32.031 4.080 -9.357 1.00 34.22 55 LYS B O 1
ATOM 1613 N N . PRO B 1 56 ? 33.140 2.525 -10.594 1.00 34.01 56 PRO B N 1
ATOM 1614 C CA . PRO B 1 56 ? 32.134 2.543 -11.672 1.00 34.09 56 PRO B CA 1
ATOM 1615 C C . PRO B 1 56 ? 30.686 2.336 -11.204 1.00 33.95 56 PRO B C 1
ATOM 1616 O O . PRO B 1 56 ? 29.797 3.001 -11.715 1.00 33.53 56 PRO B O 1
ATOM 1620 N N . GLU B 1 57 ? 30.463 1.450 -10.228 1.00 34.19 57 GLU B N 1
ATOM 1621 C CA . GLU B 1 57 ? 29.116 1.203 -9.675 1.00 34.23 57 GLU B CA 1
ATOM 1622 C C . GLU B 1 57 ? 28.452 2.421 -9.019 1.00 33.70 57 GLU B C 1
ATOM 1623 O O . GLU B 1 57 ? 27.228 2.446 -8.848 1.00 33.55 57 GLU B O 1
ATOM 1629 N N . TYR B 1 58 ? 29.250 3.419 -8.635 1.00 32.79 58 TYR B N 1
ATOM 1630 C CA . TYR B 1 58 ? 28.703 4.603 -7.982 1.00 32.48 58 TYR B CA 1
ATOM 1631 C C . TYR B 1 58 ? 28.519 5.805 -8.918 1.00 32.49 58 TYR B C 1
ATOM 1632 O O . TYR B 1 58 ? 28.125 6.870 -8.459 1.00 32.11 58 TYR B O 1
ATOM 1641 N N . LYS B 1 59 ? 28.791 5.640 -10.218 1.00 33.05 59 LYS B N 1
ATOM 1642 C CA . LYS B 1 59 ? 28.640 6.759 -11.182 1.00 33.28 59 LYS B CA 1
ATOM 1643 C C . LYS B 1 59 ? 27.180 7.203 -11.233 1.00 33.55 59 LYS B C 1
ATOM 1644 O O . LYS B 1 59 ? 26.863 8.376 -11.015 1.00 33.89 59 LYS B O 1
ATOM 1650 N N . VAL B 1 60 ? 26.293 6.254 -11.515 1.00 33.28 60 VAL B N 1
ATOM 1651 C CA . VAL B 1 60 ? 24.853 6.541 -11.559 1.00 33.30 60 VAL B CA 1
ATOM 1652 C C . VAL B 1 60 ? 24.286 7.091 -10.219 1.00 32.77 60 VAL B C 1
ATOM 1653 O O . VAL B 1 60 ? 23.563 8.078 -10.223 1.00 33.17 60 VAL B O 1
ATOM 1657 N N . PRO B 1 61 ? 24.586 6.450 -9.076 1.00 32.33 61 PRO B N 1
ATOM 1658 C CA . PRO B 1 61 ? 24.223 7.108 -7.805 1.00 32.10 61 PRO B CA 1
ATOM 1659 C C . PRO B 1 61 ? 24.734 8.551 -7.658 1.00 32.08 61 PRO B C 1
ATOM 1660 O O . PRO B 1 61 ? 24.019 9.387 -7.105 1.00 31.75 61 PRO B O 1
ATOM 1664 N N . GLY B 1 62 ? 25.936 8.849 -8.158 1.00 31.91 62 GLY B N 1
ATOM 1665 C CA . GLY B 1 62 ? 26.439 10.235 -8.179 1.00 31.79 62 GLY B CA 1
ATOM 1666 C C . GLY B 1 62 ? 25.585 11.192 -9.014 1.00 32.27 62 GLY B C 1
ATOM 1667 O O . GLY B 1 62 ? 25.341 12.346 -8.625 1.00 31.21 62 GLY B O 1
ATOM 1668 N N . LEU B 1 63 ? 25.136 10.717 -10.172 1.00 32.25 63 LEU B N 1
ATOM 1669 C CA . LEU B 1 63 ? 24.191 11.473 -10.999 1.00 32.49 63 LEU B CA 1
ATOM 1670 C C . LEU B 1 63 ? 22.821 11.648 -10.308 1.00 32.50 63 LEU B C 1
ATOM 1671 O O . LEU B 1 63 ? 22.185 12.694 -10.418 1.00 32.64 63 LEU B O 1
ATOM 1676 N N . TYR B 1 64 ? 22.364 10.609 -9.617 1.00 32.35 64 TYR B N 1
ATOM 1677 C CA . TYR B 1 64 ? 21.117 10.690 -8.860 1.00 32.95 64 TYR B CA 1
ATOM 1678 C C . TYR B 1 64 ? 21.204 11.742 -7.745 1.00 33.14 64 TYR B C 1
ATOM 1679 O O . TYR B 1 64 ? 20.209 12.407 -7.430 1.00 33.84 64 TYR B O 1
ATOM 1688 N N . VAL B 1 65 ? 22.384 11.875 -7.141 1.00 33.13 65 VAL B N 1
ATOM 1689 C CA . VAL B 1 65 ? 22.672 12.979 -6.193 1.00 33.30 65 VAL B CA 1
ATOM 1690 C C . VAL B 1 65 ? 22.459 14.372 -6.832 1.00 33.69 65 VAL B C 1
ATOM 1691 O O . VAL B 1 65 ? 21.827 15.262 -6.225 1.00 33.96 65 VAL B O 1
ATOM 1695 N N . ILE B 1 66 ? 22.978 14.563 -8.042 1.00 33.28 66 ILE B N 1
ATOM 1696 C CA . ILE B 1 66 ? 22.793 15.837 -8.763 1.00 33.41 66 ILE B CA 1
ATOM 1697 C C . ILE B 1 66 ? 21.311 16.096 -9.013 1.00 33.48 66 ILE B C 1
ATOM 1698 O O . ILE B 1 66 ? 20.795 17.170 -8.687 1.00 33.67 66 ILE B O 1
ATOM 1703 N N . ASP B 1 67 ? 20.638 15.098 -9.584 1.00 33.33 67 ASP B N 1
ATOM 1704 C CA . ASP B 1 67 ? 19.214 15.156 -9.884 1.00 33.98 67 ASP B CA 1
ATOM 1705 C C . ASP B 1 67 ? 18.395 15.486 -8.625 1.00 34.20 67 ASP B C 1
ATOM 1706 O O . ASP B 1 67 ? 17.509 16.357 -8.647 1.00 33.94 67 ASP B O 1
ATOM 1711 N N . SER B 1 68 ? 18.695 14.773 -7.540 1.00 33.47 68 SER B N 1
ATOM 1712 C CA . SER B 1 68 ? 17.966 14.922 -6.281 1.00 33.84 68 SER B CA 1
ATOM 1713 C C . SER B 1 68 ? 18.168 16.321 -5.687 1.00 33.12 68 SER B C 1
ATOM 1714 O O . SER B 1 68 ? 17.200 16.978 -5.292 1.00 32.30 68 SER B O 1
ATOM 1717 N N . ILE B 1 69 ? 19.426 16.767 -5.652 1.00 32.72 69 ILE B N 1
ATOM 1718 C CA . ILE B 1 69 ? 19.763 18.093 -5.127 1.00 32.26 69 ILE B CA 1
ATOM 1719 C C . ILE B 1 69 ? 19.077 19.187 -5.945 1.00 32.45 69 ILE B C 1
ATOM 1720 O O . ILE B 1 69 ? 18.422 20.068 -5.391 1.00 31.86 69 ILE B O 1
ATOM 1725 N N . VAL B 1 70 ? 19.224 19.109 -7.265 1.00 32.42 70 VAL B N 1
ATOM 1726 C CA . VAL B 1 70 ? 18.687 20.121 -8.161 1.00 33.21 70 VAL B CA 1
ATOM 1727 C C . VAL B 1 70 ? 17.158 20.216 -8.045 1.00 33.26 70 VAL B C 1
ATOM 1728 O O . VAL B 1 70 ? 16.613 21.311 -7.907 1.00 32.52 70 VAL B O 1
ATOM 1732 N N . ARG B 1 71 ? 16.485 19.065 -8.058 1.00 33.79 71 ARG B N 1
ATOM 1733 C CA . ARG B 1 71 ? 15.022 19.049 -7.997 1.00 34.79 71 ARG B CA 1
ATOM 1734 C C . ARG B 1 71 ? 14.496 19.517 -6.645 1.00 33.84 71 ARG B C 1
ATOM 1735 O O . ARG B 1 71 ? 13.513 20.252 -6.585 1.00 34.35 71 ARG B O 1
ATOM 1743 N N . GLN B 1 72 ? 15.151 19.112 -5.566 1.00 33.31 72 GLN B N 1
ATOM 1744 C CA . GLN B 1 72 ? 14.753 19.584 -4.233 1.00 32.92 72 GLN B CA 1
ATOM 1745 C C . GLN B 1 72 ? 14.918 21.100 -4.116 1.00 32.19 72 GLN B C 1
ATOM 1746 O O . GLN B 1 72 ? 14.032 21.789 -3.613 1.00 31.53 72 GLN B O 1
ATOM 1752 N N . SER B 1 73 ? 16.055 21.604 -4.592 1.00 31.62 73 SER B N 1
ATOM 1753 C CA . SER B 1 73 ? 16.346 23.037 -4.563 1.00 31.66 73 SER B CA 1
ATOM 1754 C C . SER B 1 73 ? 15.321 23.851 -5.355 1.00 31.46 73 SER B C 1
ATOM 1755 O O . SER B 1 73 ? 14.826 24.860 -4.872 1.00 31.85 73 SER B O 1
ATOM 1758 N N . ARG B 1 74 ? 15.006 23.406 -6.566 1.00 31.61 74 ARG B N 1
ATOM 1759 C CA . ARG B 1 74 ? 13.977 24.045 -7.374 1.00 31.16 74 ARG B CA 1
ATOM 1760 C C . ARG B 1 74 ? 12.641 24.044 -6.644 1.00 31.09 74 ARG B C 1
ATOM 1761 O O . ARG B 1 74 ? 11.927 25.055 -6.642 1.00 30.80 74 ARG B O 1
ATOM 1769 N N . HIS B 1 75 ? 12.308 22.921 -6.009 1.00 30.60 75 HIS B N 1
ATOM 1770 C CA . HIS B 1 75 ? 11.057 22.827 -5.247 1.00 30.47 75 HIS B CA 1
ATOM 1771 C C . HIS B 1 75 ? 11.063 23.798 -4.067 1.00 29.94 75 HIS B C 1
ATOM 1772 O O . HIS B 1 75 ? 10.096 24.529 -3.834 1.00 28.97 75 HIS B O 1
ATOM 1779 N N . GLN B 1 76 ? 12.172 23.796 -3.337 1.00 29.01 76 GLN B N 1
ATOM 1780 C CA . GLN B 1 76 ? 12.280 24.493 -2.058 1.00 28.90 76 GLN B CA 1
ATOM 1781 C C . GLN B 1 76 ? 12.471 26.004 -2.204 1.00 28.65 76 GLN B C 1
ATOM 1782 O O . GLN B 1 76 ? 11.930 26.771 -1.420 1.00 28.31 76 GLN B O 1
ATOM 1788 N N . PHE B 1 77 ? 13.230 26.425 -3.211 1.00 29.16 77 PHE B N 1
ATOM 1789 C CA . PHE B 1 77 ? 13.572 27.845 -3.376 1.00 29.55 77 PHE B CA 1
ATOM 1790 C C . PHE B 1 77 ? 12.914 28.524 -4.562 1.00 29.80 77 PHE B C 1
ATOM 1791 O O . PHE B 1 77 ? 12.954 29.747 -4.680 1.00 29.13 77 PHE B O 1
ATOM 1799 N N . GLY B 1 78 ? 12.307 27.729 -5.438 1.00 30.53 78 GLY B N 1
ATOM 1800 C CA . GLY B 1 78 ? 11.737 28.246 -6.671 1.00 30.89 78 GLY B CA 1
ATOM 1801 C C . GLY B 1 78 ? 12.639 27.863 -7.820 1.00 31.91 78 GLY B C 1
ATOM 1802 O O . GLY B 1 78 ? 13.866 27.842 -7.679 1.00 31.71 78 GLY B O 1
ATOM 1803 N N . GLN B 1 79 ? 12.033 27.546 -8.959 1.00 32.70 79 GLN B N 1
ATOM 1804 C CA . GLN B 1 79 ? 12.776 27.070 -10.127 1.00 34.02 79 GLN B CA 1
ATOM 1805 C C . GLN B 1 79 ? 13.795 28.093 -10.638 1.00 33.76 79 GLN B C 1
ATOM 1806 O O . GLN B 1 79 ? 14.905 27.725 -11.019 1.00 34.08 79 GLN B O 1
ATOM 1812 N N . GLU B 1 80 ? 13.407 29.367 -10.627 1.00 33.78 80 GLU B N 1
ATOM 1813 C CA A GLU B 1 80 ? 14.266 30.434 -11.136 0.50 34.01 80 GLU B CA 1
ATOM 1814 C CA B GLU B 1 80 ? 14.229 30.478 -11.121 0.50 34.10 80 GLU B CA 1
ATOM 1815 C C . GLU B 1 80 ? 15.280 30.912 -10.092 1.00 33.92 80 GLU B C 1
ATOM 1816 O O . GLU B 1 80 ? 16.227 31.631 -10.418 1.00 34.34 80 GLU B O 1
ATOM 1827 N N . LYS B 1 81 ? 15.101 30.487 -8.846 1.00 33.34 81 LYS B N 1
ATOM 1828 C CA . LYS B 1 81 ? 15.983 30.899 -7.759 1.00 33.00 81 LYS B CA 1
ATOM 1829 C C . LYS B 1 81 ? 17.060 29.877 -7.428 1.00 33.24 81 LYS B C 1
ATOM 1830 O O . LYS B 1 81 ? 18.050 30.206 -6.769 1.00 32.69 81 LYS B O 1
ATOM 1836 N N . ASP B 1 82 ? 16.850 28.642 -7.886 1.00 33.04 82 ASP B N 1
ATOM 1837 C CA . ASP B 1 82 ? 17.783 27.545 -7.644 1.00 33.47 82 ASP B CA 1
ATOM 1838 C C . ASP B 1 82 ? 19.195 27.944 -8.087 1.00 32.91 82 ASP B C 1
ATOM 1839 O O . ASP B 1 82 ? 19.399 28.376 -9.224 1.00 32.35 82 ASP B O 1
ATOM 1844 N N . VAL B 1 83 ? 20.144 27.814 -7.165 1.00 32.66 83 VAL B N 1
ATOM 1845 C CA . VAL B 1 83 ? 21.558 28.065 -7.443 1.00 32.19 83 VAL B CA 1
ATOM 1846 C C . VAL B 1 83 ? 22.311 26.830 -7.966 1.00 32.20 83 VAL B C 1
ATOM 1847 O O . VAL B 1 83 ? 23.396 26.968 -8.546 1.00 31.48 83 VAL B O 1
ATOM 1851 N N . PHE B 1 84 ? 21.749 25.635 -7.756 1.00 32.38 84 PHE B N 1
ATOM 1852 C CA . PHE B 1 84 ? 22.472 24.379 -8.040 1.00 32.83 84 PHE B CA 1
ATOM 1853 C C . PHE B 1 84 ? 22.571 23.971 -9.515 1.00 33.10 84 PHE B C 1
ATOM 1854 O O . PHE B 1 84 ? 23.650 23.593 -9.979 1.00 33.29 84 PHE B O 1
ATOM 1862 N N . ALA B 1 85 ? 21.459 24.030 -10.246 1.00 33.02 85 ALA B N 1
ATOM 1863 C CA . ALA B 1 85 ? 21.480 23.666 -11.666 1.00 33.08 85 ALA B CA 1
ATOM 1864 C C . ALA B 1 85 ? 22.451 24.530 -12.473 1.00 33.21 85 ALA B C 1
ATOM 1865 O O . ALA B 1 85 ? 23.283 23.974 -13.181 1.00 33.31 85 ALA B O 1
ATOM 1867 N N . PRO B 1 86 ? 22.390 25.884 -12.332 1.00 33.23 86 PRO B N 1
ATOM 1868 C CA . PRO B 1 86 ? 23.342 26.706 -13.089 1.00 33.21 86 PRO B CA 1
ATOM 1869 C C . PRO B 1 86 ? 24.799 26.436 -12.694 1.00 33.20 86 PRO B C 1
ATOM 1870 O O . PRO B 1 86 ? 25.686 26.498 -13.550 1.00 33.00 86 PRO B O 1
ATOM 1874 N N . ARG B 1 87 ? 25.042 26.161 -11.413 1.00 32.40 87 ARG B N 1
ATOM 1875 C CA . ARG B 1 87 ? 26.391 25.819 -10.949 1.00 31.98 87 ARG B CA 1
ATOM 1876 C C . ARG B 1 87 ? 26.847 24.435 -11.455 1.00 31.62 87 ARG B C 1
ATOM 1877 O O . ARG B 1 87 ? 27.965 24.303 -11.943 1.00 31.04 87 ARG B O 1
ATOM 1885 N N . PHE B 1 88 ? 25.982 23.421 -11.365 1.00 31.96 88 PHE B N 1
ATOM 1886 C CA . PHE B 1 88 ? 26.298 22.101 -11.945 1.00 32.50 88 PHE B CA 1
ATOM 1887 C C . PHE B 1 88 ? 26.524 22.183 -13.463 1.00 33.42 88 PHE B C 1
ATOM 1888 O O . PHE B 1 88 ? 27.293 21.390 -14.026 1.00 33.74 88 PHE B O 1
ATOM 1896 N N . SER B 1 89 ? 25.885 23.160 -14.116 1.00 33.58 89 SER B N 1
ATOM 1897 C CA A SER B 1 89 ? 25.970 23.311 -15.573 0.50 33.87 89 SER B CA 1
ATOM 1898 C CA B SER B 1 89 ? 25.973 23.282 -15.573 0.50 34.11 89 SER B CA 1
ATOM 1899 C C . SER B 1 89 ? 27.365 23.699 -16.046 1.00 34.23 89 SER B C 1
ATOM 1900 O O . SER B 1 89 ? 27.767 23.356 -17.158 1.00 34.18 89 SER B O 1
ATOM 1905 N N . ASN B 1 90 ? 28.098 24.425 -15.202 1.00 34.55 90 ASN B N 1
ATOM 1906 C CA . ASN B 1 90 ? 29.430 24.940 -15.569 1.00 35.08 90 ASN B CA 1
ATOM 1907 C C . ASN B 1 90 ? 30.428 23.864 -16.051 1.00 34.86 90 ASN B C 1
ATOM 1908 O O . ASN B 1 90 ? 31.052 24.017 -17.110 1.00 34.55 90 ASN B O 1
ATOM 1913 N N . ASN B 1 91 ? 30.588 22.790 -15.278 1.00 34.08 91 ASN B N 1
ATOM 1914 C CA . ASN B 1 91 ? 31.530 21.716 -15.645 1.00 33.99 91 ASN B CA 1
ATOM 1915 C C . ASN B 1 91 ? 30.826 20.449 -16.102 1.00 33.61 91 ASN B C 1
ATOM 1916 O O . ASN B 1 91 ? 31.348 19.353 -15.910 1.00 33.27 91 ASN B O 1
ATOM 1921 N N . ILE B 1 92 ? 29.643 20.595 -16.697 1.00 33.05 92 ILE B N 1
ATOM 1922 C CA . ILE B 1 92 ? 28.772 19.446 -16.936 1.00 32.41 92 ILE B CA 1
ATOM 1923 C C . ILE B 1 92 ? 29.319 18.484 -17.997 1.00 31.95 92 ILE B C 1
ATOM 1924 O O . ILE B 1 92 ? 29.042 17.288 -17.951 1.00 31.43 92 ILE B O 1
ATOM 1929 N N . ILE B 1 93 ? 30.101 19.011 -18.941 1.00 31.66 93 ILE B N 1
ATOM 1930 C CA . ILE B 1 93 ? 30.756 18.160 -19.931 1.00 31.36 93 ILE B CA 1
ATOM 1931 C C . ILE B 1 93 ? 31.748 17.206 -19.247 1.00 31.38 93 ILE B C 1
ATOM 1932 O O . ILE B 1 93 ? 31.697 15.994 -19.474 1.00 31.44 93 ILE B O 1
ATOM 1937 N N . SER B 1 94 ? 32.630 17.764 -18.418 1.00 31.32 94 SER B N 1
ATOM 1938 C CA A SER B 1 94 ? 33.596 16.992 -17.634 0.50 31.63 94 SER B CA 1
ATOM 1939 C CA B SER B 1 94 ? 33.588 16.970 -17.641 0.50 31.68 94 SER B CA 1
ATOM 1940 C C . SER B 1 94 ? 32.862 15.919 -16.819 1.00 31.87 94 SER B C 1
ATOM 1941 O O . SER B 1 94 ? 33.243 14.749 -16.815 1.00 31.23 94 SER B O 1
ATOM 1946 N N . THR B 1 95 ? 31.789 16.349 -16.146 1.00 31.91 95 THR B N 1
ATOM 1947 C CA . THR B 1 95 ? 31.013 15.500 -15.241 1.00 32.24 95 THR B CA 1
ATOM 1948 C C . THR B 1 95 ? 30.481 14.273 -15.966 1.00 32.33 95 THR B C 1
ATOM 1949 O O . THR B 1 95 ? 30.665 13.134 -15.498 1.00 32.30 95 THR B O 1
ATOM 1953 N N . PHE B 1 96 ? 29.866 14.504 -17.127 1.00 31.89 96 PHE B N 1
ATOM 1954 C CA . PHE B 1 96 ? 29.311 13.408 -17.913 1.00 32.47 96 PHE B CA 1
ATOM 1955 C C . PHE B 1 96 ? 30.352 12.499 -18.581 1.00 32.59 96 PHE B C 1
ATOM 1956 O O . PHE B 1 96 ? 30.121 11.302 -18.686 1.00 32.95 96 PHE B O 1
ATOM 1964 N N . GLN B 1 97 ? 31.482 13.063 -19.000 1.00 33.21 97 GLN B N 1
ATOM 1965 C CA . GLN B 1 97 ? 32.655 12.257 -19.394 1.00 33.58 97 GLN B CA 1
ATOM 1966 C C . GLN B 1 97 ? 32.999 11.236 -18.302 1.00 33.37 97 GLN B C 1
ATOM 1967 O O . GLN B 1 97 ? 33.278 10.076 -18.598 1.00 33.74 97 GLN B O 1
ATOM 1973 N N . ASN B 1 98 ? 32.984 11.678 -17.046 1.00 33.20 98 ASN B N 1
ATOM 1974 C CA . ASN B 1 98 ? 33.286 10.801 -15.916 1.00 33.56 98 ASN B CA 1
ATOM 1975 C C . ASN B 1 98 ? 32.163 9.799 -15.667 1.00 33.80 98 ASN B C 1
ATOM 1976 O O . ASN B 1 98 ? 32.424 8.600 -15.481 1.00 33.66 98 ASN B O 1
ATOM 1981 N N . LEU B 1 99 ? 30.916 10.280 -15.704 1.00 33.38 99 LEU B N 1
ATOM 1982 C CA . LEU B 1 99 ? 29.748 9.425 -15.518 1.00 33.58 99 LEU B CA 1
ATOM 1983 C C . LEU B 1 99 ? 29.660 8.285 -16.521 1.00 33.94 99 LEU B C 1
ATOM 1984 O O . LEU B 1 99 ? 29.247 7.179 -16.162 1.00 33.53 99 LEU B O 1
ATOM 1989 N N . TYR B 1 100 ? 30.025 8.566 -17.773 1.00 34.47 100 TYR B N 1
ATOM 1990 C CA . TYR B 1 100 ? 29.985 7.561 -18.827 1.00 35.36 100 TYR B CA 1
ATOM 1991 C C . TYR B 1 100 ? 31.070 6.457 -18.686 1.00 35.99 100 TYR B C 1
ATOM 1992 O O . TYR B 1 100 ? 31.112 5.527 -19.491 1.00 35.58 100 TYR B O 1
ATOM 2001 N N . ARG B 1 101 ? 31.930 6.571 -17.666 1.00 36.60 101 ARG B N 1
ATOM 2002 C CA . ARG B 1 101 ? 32.835 5.474 -17.254 1.00 38.05 101 ARG B CA 1
ATOM 2003 C C . ARG B 1 101 ? 32.129 4.401 -16.379 1.00 38.00 101 ARG B C 1
ATOM 2004 O O . ARG B 1 101 ? 32.787 3.520 -15.806 1.00 37.97 101 ARG B O 1
ATOM 2012 N N . CYS B 1 102 ? 30.803 4.496 -16.278 1.00 38.08 102 CYS B N 1
ATOM 2013 C CA . CYS B 1 102 ? 29.957 3.523 -15.579 1.00 38.06 102 CYS B CA 1
ATOM 2014 C C . CYS B 1 102 ? 29.979 2.171 -16.304 1.00 38.09 102 CYS B C 1
ATOM 2015 O O . CYS B 1 102 ? 30.440 2.104 -17.443 1.00 38.08 102 CYS B O 1
ATOM 2018 N N . PRO B 1 103 ? 29.487 1.089 -15.654 1.00 38.30 103 PRO B N 1
ATOM 2019 C CA . PRO B 1 103 ? 29.321 -0.161 -16.390 1.00 38.75 103 PRO B CA 1
ATOM 2020 C C . PRO B 1 103 ? 28.419 0.029 -17.604 1.00 39.12 103 PRO B C 1
ATOM 2021 O O . PRO B 1 103 ? 27.530 0.885 -17.590 1.00 39.07 103 PRO B O 1
ATOM 2025 N N . GLY B 1 104 ? 28.665 -0.757 -18.647 1.00 39.53 104 GLY B N 1
ATOM 2026 C CA . GLY B 1 104 ? 27.904 -0.676 -19.895 1.00 40.12 104 GLY B CA 1
ATOM 2027 C C . GLY B 1 104 ? 26.393 -0.614 -19.751 1.00 40.40 104 GLY B C 1
ATOM 2028 O O . GLY B 1 104 ? 25.747 0.202 -20.414 1.00 40.70 104 GLY B O 1
ATOM 2029 N N . ASP B 1 105 ? 25.828 -1.465 -18.890 1.00 40.64 105 ASP B N 1
ATOM 2030 C CA . ASP B 1 105 ? 24.368 -1.535 -18.708 1.00 40.82 105 ASP B CA 1
ATOM 2031 C C . ASP B 1 105 ? 23.765 -0.370 -17.917 1.00 40.92 105 ASP B C 1
ATOM 2032 O O . ASP B 1 105 ? 22.537 -0.247 -17.835 1.00 41.45 105 ASP B O 1
ATOM 2037 N N . ASP B 1 106 ? 24.630 0.474 -17.350 1.00 39.83 106 ASP B N 1
ATOM 2038 C CA . ASP B 1 106 ? 24.211 1.635 -16.570 1.00 39.22 106 ASP B CA 1
ATOM 2039 C C . ASP B 1 106 ? 24.073 2.890 -17.427 1.00 38.36 106 ASP B C 1
ATOM 2040 O O . ASP B 1 106 ? 23.525 3.891 -16.973 1.00 38.13 106 ASP B O 1
ATOM 2045 N N . LYS B 1 107 ? 24.576 2.840 -18.657 1.00 37.61 107 LYS B N 1
ATOM 2046 C CA . LYS B 1 107 ? 24.465 3.976 -19.566 1.00 37.35 107 LYS B CA 1
ATOM 2047 C C . LYS B 1 107 ? 23.015 4.401 -19.840 1.00 36.41 107 LYS B C 1
ATOM 2048 O O . LYS B 1 107 ? 22.717 5.595 -19.865 1.00 35.71 107 LYS B O 1
ATOM 2054 N N . SER B 1 108 ? 22.122 3.425 -20.014 1.00 35.38 108 SER B N 1
ATOM 2055 C CA . SER B 1 108 ? 20.688 3.711 -20.184 1.00 34.81 108 SER B CA 1
ATOM 2056 C C . SER B 1 108 ? 20.093 4.522 -19.008 1.00 34.37 108 SER B C 1
ATOM 2057 O O . SER B 1 108 ? 19.206 5.364 -19.207 1.00 33.42 108 SER B O 1
ATOM 2060 N N . LYS B 1 109 ? 20.599 4.282 -17.796 1.00 33.62 109 LYS B N 1
ATOM 2061 C CA . LYS B 1 109 ? 20.136 5.013 -16.600 1.00 32.92 109 LYS B CA 1
ATOM 2062 C C . LYS B 1 109 ? 20.479 6.501 -16.652 1.00 32.07 109 LYS B C 1
ATOM 2063 O O . LYS B 1 109 ? 19.725 7.359 -16.166 1.00 31.39 109 LYS B O 1
ATOM 2069 N N . ILE B 1 110 ? 21.627 6.801 -17.241 1.00 31.94 110 ILE B N 1
ATOM 2070 C CA . ILE B 1 110 ? 22.062 8.189 -17.438 1.00 31.90 110 ILE B CA 1
ATOM 2071 C C . ILE B 1 110 ? 21.161 8.897 -18.458 1.00 31.69 110 ILE B C 1
ATOM 2072 O O . ILE B 1 110 ? 20.714 10.044 -18.238 1.00 32.21 110 ILE B O 1
ATOM 2077 N N . VAL B 1 111 ? 20.892 8.212 -19.566 1.00 30.85 111 VAL B N 1
ATOM 2078 C CA . VAL B 1 111 ? 20.021 8.748 -20.616 1.00 30.54 111 VAL B CA 1
ATOM 2079 C C . VAL B 1 111 ? 18.607 9.023 -20.084 1.00 30.49 111 VAL B C 1
ATOM 2080 O O . VAL B 1 111 ? 18.003 10.056 -20.404 1.00 30.17 111 VAL B O 1
ATOM 2084 N N . THR B 1 112 ? 18.093 8.111 -19.259 1.00 30.64 112 THR B N 1
ATOM 2085 C CA . THR B 1 112 ? 16.765 8.290 -18.635 1.00 31.01 112 THR B CA 1
ATOM 2086 C C . THR B 1 112 ? 16.708 9.621 -17.855 1.00 30.86 112 THR B C 1
ATOM 2087 O O . THR B 1 112 ? 15.759 10.389 -18.008 1.00 30.96 112 THR B O 1
ATOM 2091 N N . VAL B 1 113 ? 17.737 9.898 -17.060 1.00 31.05 113 VAL B N 1
ATOM 2092 C CA . VAL B 1 113 ? 17.844 11.175 -16.325 1.00 31.44 113 VAL B CA 1
ATOM 2093 C C . VAL B 1 113 ? 17.917 12.380 -17.281 1.00 31.78 113 VAL B C 1
ATOM 2094 O O . VAL B 1 113 ? 17.199 13.373 -17.108 1.00 31.98 113 VAL B O 1
ATOM 2098 N N . LEU B 1 114 ? 18.771 12.285 -18.297 1.00 31.15 114 LEU B N 1
ATOM 2099 C CA . LEU B 1 114 ? 18.895 13.354 -19.285 1.00 31.45 114 LEU B CA 1
ATOM 2100 C C . LEU B 1 114 ? 17.559 13.671 -19.981 1.00 31.38 114 LEU B C 1
ATOM 2101 O O . LEU B 1 114 ? 17.198 14.844 -20.136 1.00 31.19 114 LEU B O 1
ATOM 2106 N N . ASN B 1 115 ? 16.821 12.624 -20.359 1.00 31.51 115 ASN B N 1
ATOM 2107 C CA . ASN B 1 115 ? 15.516 12.783 -21.009 1.00 31.61 115 ASN B CA 1
ATOM 2108 C C . ASN B 1 115 ? 14.469 13.441 -20.092 1.00 31.80 115 ASN B C 1
ATOM 2109 O O . ASN B 1 115 ? 13.682 14.276 -20.532 1.00 31.51 115 ASN B O 1
ATOM 2114 N N . LEU B 1 116 ? 14.487 13.060 -18.819 1.00 31.53 116 LEU B N 1
ATOM 2115 C CA . LEU B 1 116 ? 13.678 13.704 -17.792 1.00 31.98 116 LEU B CA 1
ATOM 2116 C C . LEU B 1 116 ? 14.066 15.178 -17.565 1.00 32.48 116 LEU B C 1
ATOM 2117 O O . LEU B 1 116 ? 13.187 16.028 -17.423 1.00 32.34 116 LEU B O 1
ATOM 2122 N N . TRP B 1 117 ? 15.366 15.476 -17.560 1.00 32.39 117 TRP B N 1
ATOM 2123 C CA . TRP B 1 117 ? 15.840 16.854 -17.393 1.00 33.32 117 TRP B CA 1
ATOM 2124 C C . TRP B 1 117 ? 15.370 17.750 -18.526 1.00 33.71 117 TRP B C 1
ATOM 2125 O O . TRP B 1 117 ? 14.981 18.903 -18.295 1.00 33.07 117 TRP B O 1
ATOM 2136 N N . GLN B 1 118 ? 15.439 17.217 -19.746 1.00 34.37 118 GLN B N 1
ATOM 2137 C CA . GLN B 1 118 ? 14.955 17.916 -20.932 1.00 35.79 118 GLN B CA 1
ATOM 2138 C C . GLN B 1 118 ? 13.441 18.112 -20.873 1.00 35.96 118 GLN B C 1
ATOM 2139 O O . GLN B 1 118 ? 12.964 19.239 -21.026 1.00 36.14 118 GLN B O 1
ATOM 2145 N N . LYS B 1 119 ? 12.709 17.020 -20.626 1.00 36.41 119 LYS B N 1
ATOM 2146 C CA . LYS B 1 119 ? 11.237 17.020 -20.548 1.00 37.05 119 LYS B CA 1
ATOM 2147 C C . LYS B 1 119 ? 10.695 18.005 -19.501 1.00 37.24 119 LYS B C 1
ATOM 2148 O O . LYS B 1 119 ? 9.725 18.717 -19.751 1.00 36.66 119 LYS B O 1
ATOM 2154 N N . ASN B 1 120 ? 11.322 18.027 -18.325 1.00 37.78 120 ASN B N 1
ATOM 2155 C CA . ASN B 1 120 ? 10.845 18.853 -17.221 1.00 38.51 120 ASN B CA 1
ATOM 2156 C C . ASN B 1 120 ? 11.557 20.203 -17.111 1.00 38.81 120 ASN B C 1
ATOM 2157 O O . ASN B 1 120 ? 11.385 20.926 -16.128 1.00 38.41 120 ASN B O 1
ATOM 2162 N N . ASN B 1 121 ? 12.344 20.535 -18.130 1.00 39.73 121 ASN B N 1
ATOM 2163 C CA . ASN B 1 121 ? 13.092 21.799 -18.196 1.00 40.90 121 ASN B CA 1
ATOM 2164 C C . ASN B 1 121 ? 13.956 22.079 -16.961 1.00 41.38 121 ASN B C 1
ATOM 2165 O O . ASN B 1 121 ? 14.078 23.227 -16.509 1.00 41.77 121 ASN B O 1
ATOM 2170 N N . VAL B 1 122 ? 14.540 21.011 -16.418 1.00 41.59 122 VAL B N 1
ATOM 2171 C CA . VAL B 1 122 ? 15.447 21.086 -15.283 1.00 42.26 122 VAL B CA 1
ATOM 2172 C C . VAL B 1 122 ? 16.749 21.790 -15.708 1.00 42.77 122 VAL B C 1
ATOM 2173 O O . VAL B 1 122 ? 17.258 22.658 -14.995 1.00 43.04 122 VAL B O 1
ATOM 2177 N N . PHE B 1 123 ? 17.272 21.410 -16.870 1.00 42.81 123 PHE B N 1
ATOM 2178 C CA . PHE B 1 123 ? 18.401 22.101 -17.479 1.00 43.26 123 PHE B CA 1
ATOM 2179 C C . PHE B 1 123 ? 17.960 22.521 -18.862 1.00 43.50 123 PHE B C 1
ATOM 2180 O O . PHE B 1 123 ? 16.997 21.972 -19.402 1.00 43.84 123 PHE B O 1
ATOM 2188 N N . LYS B 1 124 ? 18.681 23.476 -19.439 1.00 43.74 124 LYS B N 1
ATOM 2189 C CA . LYS B 1 124 ? 18.385 23.982 -20.775 1.00 43.99 124 LYS B CA 1
ATOM 2190 C C . LYS B 1 124 ? 18.726 22.932 -21.837 1.00 43.63 124 LYS B C 1
ATOM 2191 O O . LYS B 1 124 ? 19.707 22.196 -21.702 1.00 43.50 124 LYS B O 1
ATOM 2197 N N . SER B 1 125 ? 17.904 22.863 -22.881 1.00 43.13 125 SER B N 1
ATOM 2198 C CA . SER B 1 125 ? 18.063 21.868 -23.943 1.00 43.22 125 SER B CA 1
ATOM 2199 C C . SER B 1 125 ? 19.438 21.973 -24.620 1.00 42.90 125 SER B C 1
ATOM 2200 O O . SER B 1 125 ? 20.075 20.958 -24.913 1.00 42.73 125 SER B O 1
ATOM 2203 N N . GLU B 1 126 ? 19.886 23.211 -24.840 1.00 42.01 126 GLU B N 1
ATOM 2204 C CA . GLU B 1 126 ? 21.229 23.531 -25.342 1.00 41.56 126 GLU B CA 1
ATOM 2205 C C . GLU B 1 126 ? 22.353 22.837 -24.550 1.00 40.43 126 GLU B C 1
ATOM 2206 O O . GLU B 1 126 ? 23.369 22.436 -25.119 1.00 39.98 126 GLU B O 1
ATOM 2212 N N . ILE B 1 127 ? 22.162 22.714 -23.239 1.00 39.30 127 ILE B N 1
ATOM 2213 C CA . ILE B 1 127 ? 23.122 22.058 -22.353 1.00 38.36 127 ILE B CA 1
ATOM 2214 C C . ILE B 1 127 ? 23.002 20.519 -22.434 1.00 37.59 127 ILE B C 1
ATOM 2215 O O . ILE B 1 127 ? 24.012 19.799 -22.430 1.00 38.00 127 ILE B O 1
ATOM 2220 N N . ILE B 1 128 ? 21.765 20.041 -22.536 1.00 36.46 128 ILE B N 1
ATOM 2221 C CA A ILE B 1 128 ? 21.451 18.607 -22.500 0.50 35.84 128 ILE B CA 1
ATOM 2222 C CA B ILE B 1 128 ? 21.462 18.605 -22.495 0.50 35.76 128 ILE B CA 1
ATOM 2223 C C . ILE B 1 128 ? 21.830 17.847 -23.775 1.00 35.39 128 ILE B C 1
ATOM 2224 O O . ILE B 1 128 ? 22.282 16.702 -23.712 1.00 35.14 128 ILE B O 1
ATOM 2233 N N . GLN B 1 129 ? 21.636 18.478 -24.924 1.00 34.71 129 GLN B N 1
ATOM 2234 C CA . GLN B 1 129 ? 21.818 17.789 -26.198 1.00 34.50 129 GLN B CA 1
ATOM 2235 C C . GLN B 1 129 ? 23.225 17.178 -26.428 1.00 33.26 129 GLN B C 1
ATOM 2236 O O . GLN B 1 129 ? 23.319 16.043 -26.879 1.00 33.12 129 GLN B O 1
ATOM 2242 N N . PRO B 1 130 ? 24.309 17.936 -26.153 1.00 32.56 130 PRO B N 1
ATOM 2243 C CA . PRO B 1 130 ? 25.641 17.329 -26.308 1.00 31.90 130 PRO B CA 1
ATOM 2244 C C . PRO B 1 130 ? 25.861 16.139 -25.355 1.00 30.87 130 PRO B C 1
ATOM 2245 O O . PRO B 1 130 ? 26.579 15.204 -25.702 1.00 30.00 130 PRO B O 1
ATOM 2249 N N . LEU B 1 131 ? 25.230 16.177 -24.184 1.00 30.17 131 LEU B N 1
ATOM 2250 C CA . LEU B 1 131 ? 25.278 15.066 -23.231 1.00 30.11 131 LEU B CA 1
ATOM 2251 C C . LEU B 1 131 ? 24.619 13.795 -23.800 1.00 29.96 131 LEU B C 1
ATOM 2252 O O . LEU B 1 131 ? 25.133 12.694 -23.619 1.00 29.56 131 LEU B O 1
ATOM 2257 N N . LEU B 1 132 ? 23.485 13.963 -24.478 1.00 30.01 132 LEU B N 1
ATOM 2258 C CA . LEU B 1 132 ? 22.799 12.839 -25.143 1.00 30.20 132 LEU B CA 1
ATOM 2259 C C . LEU B 1 132 ? 23.608 12.305 -26.330 1.00 30.31 132 LEU B C 1
ATOM 2260 O O . LEU B 1 132 ? 23.731 11.087 -26.501 1.00 30.17 132 LEU B O 1
ATOM 2265 N N . ASP B 1 133 ? 24.152 13.222 -27.137 1.00 30.29 133 ASP B N 1
ATOM 2266 C CA . ASP B 1 133 ? 25.054 12.884 -28.250 1.00 30.25 133 ASP B CA 1
ATOM 2267 C C . ASP B 1 133 ? 26.229 12.027 -27.785 1.00 30.03 133 ASP B C 1
ATOM 2268 O O . ASP B 1 133 ? 26.610 11.063 -28.441 1.00 29.15 133 ASP B O 1
ATOM 2273 N N . MET B 1 134 ? 26.789 12.385 -26.636 1.00 30.29 134 MET B N 1
ATOM 2274 C CA . MET B 1 134 ? 27.857 11.619 -26.016 1.00 31.54 134 MET B CA 1
ATOM 2275 C C . MET B 1 134 ? 27.452 10.172 -25.714 1.00 30.56 134 MET B C 1
ATOM 2276 O O . MET B 1 134 ? 28.251 9.258 -25.916 1.00 29.94 134 MET B O 1
ATOM 2281 N N . ALA B 1 135 ? 26.225 9.969 -25.216 1.00 30.03 135 ALA B N 1
ATOM 2282 C CA . ALA B 1 135 ? 25.728 8.615 -24.962 1.00 30.08 135 ALA B CA 1
ATOM 2283 C C . ALA B 1 135 ? 25.715 7.810 -26.246 1.00 29.96 135 ALA B C 1
ATOM 2284 O O . ALA B 1 135 ? 26.247 6.692 -26.293 1.00 30.65 135 ALA B O 1
ATOM 2286 N N . ALA B 1 136 ? 25.127 8.396 -27.292 1.00 29.22 136 ALA B N 1
ATOM 2287 C CA . ALA B 1 136 ? 24.983 7.752 -28.596 1.00 28.42 136 ALA B CA 1
ATOM 2288 C C . ALA B 1 136 ? 26.323 7.405 -29.251 1.00 28.46 136 ALA B C 1
ATOM 2289 O O . ALA B 1 136 ? 26.466 6.336 -29.859 1.00 26.90 136 ALA B O 1
ATOM 2291 N N . ALA B 1 137 ? 27.300 8.309 -29.125 1.00 28.85 137 ALA B N 1
ATOM 2292 C CA . ALA B 1 137 ? 28.608 8.107 -29.742 1.00 29.98 137 ALA B CA 1
ATOM 2293 C C . ALA B 1 137 ? 29.308 6.877 -29.146 1.00 30.80 137 ALA B C 1
ATOM 2294 O O . ALA B 1 137 ? 29.876 6.069 -29.879 1.00 30.71 137 ALA B O 1
ATOM 2296 N N . LEU B 1 138 ? 29.235 6.735 -27.823 1.00 31.89 138 LEU B N 1
ATOM 2297 C CA . LEU B 1 138 ? 29.779 5.568 -27.131 1.00 33.76 138 LEU B CA 1
ATOM 2298 C C . LEU B 1 138 ? 29.076 4.254 -27.519 1.00 34.97 138 LEU B C 1
ATOM 2299 O O . LEU B 1 138 ? 29.712 3.198 -27.542 1.00 34.61 138 LEU B O 1
ATOM 2304 N N . GLU B 1 139 ? 27.773 4.332 -27.811 1.00 36.09 139 GLU B N 1
ATOM 2305 C CA A GLU B 1 139 ? 26.978 3.163 -28.231 0.50 37.03 139 GLU B CA 1
ATOM 2306 C CA B GLU B 1 139 ? 27.002 3.150 -28.196 0.50 36.97 139 GLU B CA 1
ATOM 2307 C C . GLU B 1 139 ? 27.445 2.595 -29.555 1.00 37.56 139 GLU B C 1
ATOM 2308 O O . GLU B 1 139 ? 2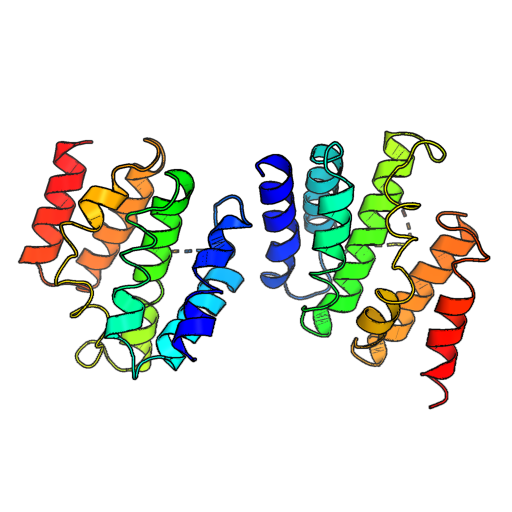7.432 1.381 -29.766 1.00 37.96 139 GLU B O 1
ATOM 2319 N N . HIS B 1 140 ? 27.862 3.482 -30.454 1.00 38.59 140 HIS B N 1
ATOM 2320 C CA . HIS B 1 140 ? 28.374 3.073 -31.756 1.00 40.02 140 HIS B CA 1
ATOM 2321 C C . HIS B 1 140 ? 29.826 2.585 -31.724 1.00 41.09 140 HIS B C 1
ATOM 2322 O O . HIS B 1 140 ? 30.211 1.696 -32.502 1.00 41.61 140 HIS B O 1
ATOM 2329 N N . HIS B 1 141 ? 30.623 3.173 -30.834 1.00 42.20 141 HIS B N 1
ATOM 2330 C CA . HIS B 1 141 ? 32.058 2.893 -30.745 1.00 43.13 141 HIS B CA 1
ATOM 2331 C C . HIS B 1 141 ? 32.356 1.529 -30.126 1.00 43.30 141 HIS B C 1
ATOM 2332 O O . HIS B 1 141 ? 33.184 0.775 -30.643 1.00 43.38 141 HIS B O 1
ATOM 2339 N N . TYR C 2 8 ? 31.387 3.144 11.178 1.00 35.08 1 TYR Y N 1
ATOM 2340 C CA . TYR C 2 8 ? 32.427 2.319 11.860 1.00 35.29 1 TYR Y CA 1
ATOM 2341 C C . TYR C 2 8 ? 32.286 2.336 13.388 1.00 35.44 1 TYR Y C 1
ATOM 2342 O O . TYR C 2 8 ? 31.939 3.363 13.985 1.00 35.43 1 TYR Y O 1
ATOM 2361 N N . PRO C 2 10 ? 34.200 0.097 17.134 1.00 36.02 3 PRO Y N 1
ATOM 2362 C CA . PRO C 2 10 ? 35.172 -0.909 17.576 1.00 35.88 3 PRO Y CA 1
ATOM 2363 C C . PRO C 2 10 ? 34.601 -2.324 17.502 1.00 35.51 3 PRO Y C 1
ATOM 2364 O O . PRO C 2 10 ? 35.357 -3.291 17.515 1.00 35.44 3 PRO Y O 1
ATOM 2368 N N . PRO D 2 6 ? 13.311 0.689 -0.666 1.00 33.05 -1 PRO Z N 1
ATOM 2369 C CA . PRO D 2 6 ? 12.813 1.427 -1.818 1.00 33.02 -1 PRO Z CA 1
ATOM 2370 C C . PRO D 2 6 ? 13.889 2.343 -2.365 1.00 33.11 -1 PRO Z C 1
ATOM 2371 O O . PRO D 2 6 ? 14.266 3.311 -1.711 1.00 33.08 -1 PRO Z O 1
ATOM 2375 N N . SER D 2 7 ? 14.372 2.025 -3.561 1.00 33.19 0 SER Z N 1
ATOM 2376 C CA . SER D 2 7 ? 15.484 2.734 -4.176 1.00 33.15 0 SER Z CA 1
ATOM 2377 C C . SER D 2 7 ? 15.060 4.040 -4.839 1.00 33.03 0 SER Z C 1
ATOM 2378 O O . SER D 2 7 ? 13.921 4.174 -5.305 1.00 32.63 0 SER Z O 1
ATOM 2381 N N . TYR D 2 8 ? 15.994 4.992 -4.871 1.00 32.64 1 TYR Z N 1
ATOM 2382 C CA . TYR D 2 8 ? 15.798 6.282 -5.530 1.00 32.88 1 TYR Z CA 1
ATOM 2383 C C . TYR D 2 8 ? 15.493 6.121 -7.018 1.00 33.17 1 TYR Z C 1
ATOM 2384 O O . TYR D 2 8 ? 16.125 5.318 -7.720 1.00 32.96 1 TYR Z O 1
ATOM 2403 N N . PRO D 2 10 ? 14.644 8.838 -10.438 1.00 34.59 3 PRO Z N 1
ATOM 2404 C CA . PRO D 2 10 ? 14.532 10.204 -10.981 1.00 35.01 3 PRO Z CA 1
ATOM 2405 C C . PRO D 2 10 ? 13.121 10.577 -11.443 1.00 35.36 3 PRO Z C 1
ATOM 2406 O O . PRO D 2 10 ? 12.833 11.761 -11.603 1.00 35.35 3 PRO Z O 1
ATOM 2410 N N . THR D 2 11 ? 12.268 9.577 -11.666 1.00 36.14 4 THR Z N 1
ATOM 2411 C CA . THR D 2 11 ? 10.894 9.802 -12.136 1.00 36.97 4 THR Z CA 1
ATOM 2412 C C . THR D 2 11 ? 9.951 10.263 -11.028 1.00 37.56 4 THR Z C 1
ATOM 2413 O O . THR D 2 11 ? 8.926 10.893 -11.299 1.00 37.61 4 THR Z O 1
ATOM 2427 N N . PRO D 2 13 ? 8.579 12.180 -7.484 1.00 39.08 6 PRO Z N 1
ATOM 2428 C CA . PRO D 2 13 ? 8.675 13.465 -6.787 1.00 39.14 6 PRO Z CA 1
ATOM 2429 C C . PRO D 2 13 ? 9.509 13.381 -5.511 1.00 39.25 6 PRO Z C 1
ATOM 2430 O O . PRO D 2 13 ? 9.754 14.403 -4.866 1.00 39.47 6 PRO Z O 1
#

Nearest PDB structures (foldseek):
  3d9i-assembly2_B  TM=1.001E+00  e=6.179E-18  Homo sapiens
  3d9n-assembly1_A  TM=1.001E+00  e=5.886E-18  Homo sapiens
  3d9p-assembly2_A  TM=9.990E-01  e=7.879E-18  Homo sapiens
  6xkb-assembly4_D  TM=1.001E+00  e=3.957E-15  Homo sapiens
  2diw-assembly1_A  TM=9.747E-01  e=1.542E-14  Homo sapiens

GO terms:
  GO:0005634 nucleus (C, IDA)
  GO:0003723 RNA binding (F, IDA)
  GO:2000805 negative regulation of termination of RNA polymerase II transcription, poly(A)-coupled (P, IDA)
  GO:0032786 positive regulation of DNA-templated transcription, elongation (P, IDA)
  GO:1990269 RNA polymerase II C-terminal domain phosphoserine binding (F, IDA)
  GO:0005634 nucleus (C, EXP)
  GO:0016363 nuclear matrix (C, EXP)
  GO:0043175 RNA polymerase core enzyme binding (F, IPI)
  GO:0005515 protein binding (F, IPI)
  GO:0005654 nucleoplasm (C, IDA)

Organism: Homo sapiens (NCBI:txid9606)

CATH classification: 1.25.40.90

B-factor: mean 35.46, std 6.02, range [18.9, 84.85]

Sequence (287 aa):
EAVKTFNSSELYSLNDYKPPISKAKMTQITKAAIKAIKFYKHVVQSSVEKFIQQKCKPEYKVPGLYVIDSSIVRQSRHQFGQEKDVFAPRFSSNNIIISSTFQNLYRRCPGDDDKSKIVTVLNLWQKNNVFKSEIIQPLLDMAAALEMEAVKTFNSELYSLNDYKPPISKAKMTQITKAAIKAIKFYKHVVQSVEKKFIQKCKPEYKVPGLYVIDSIVRQSRHQFGQEEKDVFAPRFSSNNIISSTFQNLYRCPGDDKSKIVTVLNLWQKNNVFKSEIIIQPLLDMAAALEEHHYPPSYPTP

Foldseek 3Di:
DLLVQLLVLLVCCVVDQDPDDPVSLVSNLVSQVVVVVVVLSNLVSLLVCLQPPDQRCLLVSVSSLVSNLVVQCVPVNLVRRPRLVSCLVCVVVSLVSSVVHPPVCLVSQLVSLVVCVVVVSDDPVSSVVSNVVSVVVD/DVLLVLLLVLLVCVVVDQDPDDPVSLVSNLVSQVSCVVPVLSSLVSLLVCLQPDDLRCLLVSVSNLVSNLVVQCVPPNLVRRPRQVSNLPCVVVSLVSSVSHPPVCLVVVVVSLVVCPVVVSDDPVSSVVSNVVSVVVVVD/DDDPPD

Solvent-accessible surface area: 15533 Å² total